Protein AF-A0A7W0J1F6-F1 (afdb_monomer_lite)

Sequence (221 aa):
MRRCRKPPEKRLSGSAAAPICLYSLRREDKMTYKFFTGFCAAIFAASAPFCFLQAFEEPSGTILDIGGKVTILREDKWDDAEKFAPVYEKSFVKTDDAAFAEIMFDDETAVRFEENTEAEILSTGGALEVSLKSGRVTSSVVPSEEAVFFVSSPLAIIGVRGTEFTVTHNGKETAAAVYKGKVEVENRGKSPKRIKVASGNQSFVYEAFSRRSLWAWGRNM

Foldseek 3Di:
DDDDDDDDDDDDDDDDDDDDDDDDDDDDDDDDDPDDDDDDPDPDPPCPPCPVPPPPFDFFWFWADKDDWKWKQDPNDIDTDDHRDTHGAFIKIAAAPQIKIWIQGPQRKIKIFGHGWIWTWHDDPQETEIETAFAKMWIAGQADPRYWYWYHYPFKIKTDGGFTWMWGDHPFKIKIAGQAAKIWIWTPDPDIDIDIAHHPDMDMGGDDPPPPPPPDPDDDD

Secondary structure (DSSP, 8-state):
--------------------------------------S--SS-S-----------PPP-EEEEEEES-EEEEETTEEEE--TT-EE-TT-EEEE-TT-EEEEEETTS-EEEE-TT-EEEEEEETTEEEEEEEEEEEEEEPPP-SS-EEEEE-SSEEEEESS-EEEEEE-SSEEEEEEEESEEEEEE-SSS--EEEEETT-EEEEE---------------

Radius of gyration: 32.86 Å; chains: 1; bounding box: 117×52×90 Å

Structure (mmCIF, N/CA/C/O backbone):
data_AF-A0A7W0J1F6-F1
#
_entry.id   AF-A0A7W0J1F6-F1
#
loop_
_atom_site.group_PDB
_atom_site.id
_atom_site.type_symbol
_atom_site.label_atom_id
_atom_site.label_alt_id
_atom_site.label_comp_id
_atom_site.label_asym_id
_atom_site.label_entity_id
_atom_site.label_seq_id
_atom_site.pdbx_PDB_ins_code
_atom_site.Cartn_x
_atom_site.Cartn_y
_atom_site.Cartn_z
_atom_site.occupancy
_atom_site.B_iso_or_equiv
_atom_site.auth_seq_id
_atom_site.auth_comp_id
_atom_site.auth_asym_id
_atom_site.auth_atom_id
_atom_site.pdbx_PDB_model_num
ATOM 1 N N . MET A 1 1 ? 24.242 10.285 49.700 1.00 47.53 1 MET A N 1
ATOM 2 C CA . MET A 1 1 ? 25.251 11.370 49.757 1.00 47.53 1 MET A CA 1
ATOM 3 C C . MET A 1 1 ? 26.646 10.768 49.692 1.00 47.53 1 MET A C 1
ATOM 5 O O . MET A 1 1 ? 26.979 10.021 50.598 1.00 47.53 1 MET A O 1
ATOM 9 N N . ARG A 1 2 ? 27.450 11.105 48.676 1.00 38.12 2 ARG A N 1
ATOM 10 C CA . ARG A 1 2 ? 28.898 11.388 48.781 1.00 38.12 2 ARG A CA 1
ATOM 11 C C . ARG A 1 2 ? 29.379 11.920 47.425 1.00 38.12 2 ARG A C 1
ATOM 13 O O . ARG A 1 2 ? 29.217 11.275 46.400 1.00 38.12 2 ARG A O 1
ATOM 20 N N . ARG A 1 3 ? 29.859 13.165 47.455 1.00 43.38 3 ARG A N 1
ATOM 21 C CA . ARG A 1 3 ? 30.434 13.921 46.336 1.00 43.38 3 ARG A CA 1
ATOM 22 C C . ARG A 1 3 ? 31.862 13.429 46.102 1.00 43.38 3 ARG A C 1
ATOM 24 O O . ARG A 1 3 ? 32.604 13.341 47.076 1.00 43.38 3 ARG A O 1
ATOM 31 N N . CYS A 1 4 ? 32.277 13.268 44.850 1.00 43.88 4 CYS A N 1
ATOM 32 C CA . CYS A 1 4 ? 33.695 13.309 44.490 1.00 43.88 4 CYS A CA 1
ATOM 33 C C . CYS A 1 4 ? 33.978 14.613 43.737 1.00 43.88 4 CYS A C 1
ATOM 35 O O . CYS A 1 4 ? 33.317 14.945 42.755 1.00 43.88 4 CYS A O 1
ATOM 37 N N . ARG A 1 5 ? 34.912 15.395 44.287 1.00 41.34 5 ARG A N 1
ATOM 38 C CA . ARG A 1 5 ? 35.407 16.669 43.757 1.00 41.34 5 ARG A CA 1
ATOM 39 C C . ARG A 1 5 ? 36.500 16.401 42.700 1.00 41.34 5 ARG A C 1
ATOM 41 O O . ARG A 1 5 ? 37.302 15.495 42.888 1.00 41.34 5 ARG A O 1
ATOM 48 N N . LYS A 1 6 ? 36.542 17.234 41.646 1.00 46.69 6 LYS A N 1
ATOM 49 C CA . LYS A 1 6 ? 37.736 17.581 40.818 1.00 46.69 6 LYS A CA 1
ATOM 50 C C . LYS A 1 6 ? 38.832 18.230 41.718 1.00 46.69 6 LYS A C 1
ATOM 52 O O . LYS A 1 6 ? 38.455 18.521 42.859 1.00 46.69 6 LYS A O 1
ATOM 57 N N . PRO A 1 7 ? 40.074 18.620 41.302 1.00 53.06 7 PRO A N 1
ATOM 58 C CA . PRO A 1 7 ? 40.597 18.993 39.959 1.00 53.06 7 PRO A CA 1
ATOM 59 C C . PRO A 1 7 ? 42.131 18.674 39.793 1.00 53.06 7 PRO A C 1
ATOM 61 O O . PRO A 1 7 ? 42.559 17.685 40.373 1.00 53.06 7 PRO A O 1
ATOM 64 N N . PRO A 1 8 ? 42.999 19.528 39.191 1.00 60.31 8 PRO A N 1
ATOM 65 C CA . PRO A 1 8 ? 43.246 19.833 37.764 1.00 60.31 8 PRO A CA 1
ATOM 66 C C . PRO A 1 8 ? 44.726 19.607 37.344 1.00 60.31 8 PRO A C 1
ATOM 68 O O . PRO A 1 8 ? 45.590 19.500 38.203 1.00 60.31 8 PRO A O 1
ATOM 71 N N . GLU A 1 9 ? 45.069 19.747 36.056 1.00 37.91 9 GLU A N 1
ATOM 72 C CA . GLU A 1 9 ? 46.412 20.246 35.706 1.00 37.91 9 GLU A CA 1
ATOM 73 C C . GLU A 1 9 ? 46.419 21.084 34.416 1.00 37.91 9 GLU A C 1
ATOM 75 O O . GLU A 1 9 ? 45.738 20.783 33.437 1.00 37.91 9 GLU A O 1
ATOM 80 N N . LYS A 1 10 ? 47.124 22.217 34.492 1.00 40.03 10 LYS A N 1
ATOM 81 C CA . LYS A 1 10 ? 47.340 23.243 33.458 1.00 40.03 10 LYS A CA 1
ATOM 82 C C . LYS A 1 10 ? 48.745 23.062 32.854 1.00 40.03 10 LYS A C 1
ATOM 84 O O . LYS A 1 10 ? 49.550 22.354 33.441 1.00 40.03 10 LYS A O 1
ATOM 89 N N . ARG A 1 11 ? 49.048 23.935 31.870 1.00 35.91 11 ARG A N 1
ATOM 90 C CA . ARG A 1 11 ? 50.371 24.496 31.478 1.00 35.91 11 ARG A CA 1
ATOM 91 C C . ARG A 1 11 ? 51.149 23.686 30.429 1.00 35.91 11 ARG A C 1
ATOM 93 O O . ARG A 1 11 ? 51.139 22.475 30.492 1.00 35.91 11 ARG A O 1
ATOM 100 N N . LEU A 1 12 ? 51.846 24.255 29.437 1.00 44.34 12 LEU A N 1
ATOM 101 C CA . LEU A 1 12 ? 52.326 25.609 29.059 1.00 44.34 12 LEU A CA 1
ATOM 102 C C . LEU A 1 12 ? 52.562 25.566 27.526 1.00 44.34 12 LEU A C 1
ATOM 104 O O . LEU A 1 12 ? 52.953 24.527 27.016 1.00 44.34 12 LEU A O 1
ATOM 108 N N . SER A 1 13 ? 52.130 26.542 26.724 1.00 35.97 13 SER A N 1
ATOM 109 C CA . SER A 1 13 ? 52.802 27.802 26.336 1.00 35.97 13 SER A CA 1
ATOM 110 C C . SER A 1 13 ? 54.092 27.693 25.506 1.00 35.97 13 SER A C 1
ATOM 112 O O . SER A 1 13 ? 55.070 27.106 25.960 1.00 35.97 13 SER A O 1
ATOM 114 N N . GLY A 1 14 ? 54.122 28.470 24.417 1.00 34.47 14 GLY A N 1
ATOM 115 C CA . GLY A 1 14 ? 55.316 28.954 23.712 1.00 34.47 14 GLY A CA 1
ATOM 116 C C . GLY A 1 14 ? 55.417 28.414 22.282 1.00 34.47 14 GLY A C 1
ATOM 117 O O . GLY A 1 14 ? 55.027 27.285 22.036 1.00 34.47 14 GLY A O 1
ATOM 118 N N . SER A 1 15 ? 55.938 29.117 21.282 1.00 33.50 15 SER A N 1
ATOM 119 C CA . SER A 1 15 ? 56.452 30.484 21.118 1.00 33.50 15 SER A CA 1
ATOM 120 C C . SER A 1 15 ? 56.961 30.575 19.662 1.00 33.50 15 SER A C 1
ATOM 122 O O . SER A 1 15 ? 57.327 29.543 19.110 1.00 33.50 15 SER A O 1
ATOM 124 N N . ALA A 1 16 ? 57.084 31.795 19.121 1.00 36.09 16 ALA A N 1
ATOM 125 C CA . ALA A 1 16 ? 57.898 32.195 17.953 1.00 36.09 16 ALA A CA 1
ATOM 126 C C . ALA A 1 16 ? 57.417 31.728 16.550 1.00 36.09 16 ALA A C 1
ATOM 128 O O . ALA A 1 16 ? 57.206 30.550 16.312 1.00 36.09 16 ALA A O 1
ATOM 129 N N . ALA A 1 17 ? 57.065 32.597 15.592 1.00 34.47 17 ALA A N 1
ATOM 130 C CA . ALA A 1 17 ? 57.772 33.707 14.920 1.00 34.47 17 ALA A CA 1
ATOM 131 C C . ALA A 1 17 ? 58.400 33.295 13.564 1.00 34.47 17 ALA A C 1
ATOM 133 O O . ALA A 1 17 ? 59.507 32.783 13.539 1.00 34.47 17 ALA A O 1
ATOM 134 N N . ALA A 1 18 ? 57.685 33.637 12.477 1.00 33.84 18 ALA A N 1
ATOM 135 C CA . ALA A 1 18 ? 58.154 34.305 11.241 1.00 33.84 18 ALA A CA 1
ATOM 136 C C . ALA A 1 18 ? 59.306 33.659 10.392 1.00 33.84 18 ALA A C 1
ATOM 138 O O . ALA A 1 18 ? 59.749 32.561 10.690 1.00 33.84 18 ALA A O 1
ATOM 139 N N . PRO A 1 19 ? 59.790 34.295 9.298 1.00 56.50 19 PRO A N 1
ATOM 140 C CA . PRO A 1 19 ? 59.207 34.310 7.943 1.00 56.50 19 PRO A CA 1
ATOM 141 C C . PRO A 1 19 ? 60.229 33.892 6.836 1.00 56.50 19 PRO A C 1
ATOM 143 O O . PRO A 1 19 ? 61.326 33.446 7.141 1.00 56.50 19 PRO A O 1
ATOM 146 N N . ILE A 1 20 ? 59.896 34.159 5.558 1.00 38.06 20 ILE A N 1
ATOM 147 C CA . ILE A 1 20 ? 60.800 34.313 4.382 1.00 38.06 20 ILE A CA 1
ATOM 148 C C . ILE A 1 20 ? 61.107 33.042 3.568 1.00 38.06 20 ILE A C 1
ATOM 150 O O . ILE A 1 20 ? 61.865 32.182 3.993 1.00 38.06 20 ILE A O 1
ATOM 154 N N . CYS A 1 21 ? 60.659 33.020 2.305 1.00 34.97 21 CYS A N 1
ATOM 155 C CA . CYS A 1 21 ? 61.582 32.943 1.162 1.00 34.97 21 CYS A CA 1
ATOM 156 C C . CYS A 1 21 ? 60.852 33.189 -0.163 1.00 34.97 21 CYS A C 1
ATOM 158 O O . CYS A 1 21 ? 60.234 32.297 -0.738 1.00 34.97 21 CYS A O 1
ATOM 160 N N . LEU A 1 22 ? 60.980 34.422 -0.664 1.00 38.94 22 LEU A N 1
ATOM 161 C CA . LEU A 1 22 ? 61.062 34.657 -2.101 1.00 38.94 22 LEU A CA 1
ATOM 162 C C . LEU A 1 22 ? 62.274 33.878 -2.628 1.00 38.94 22 LEU A C 1
ATOM 164 O O . LEU A 1 22 ? 63.379 34.090 -2.133 1.00 38.94 22 LEU A O 1
ATOM 168 N N . TYR A 1 23 ? 62.091 33.074 -3.672 1.00 44.31 23 TYR A N 1
ATOM 169 C CA . TYR A 1 23 ? 63.191 32.744 -4.570 1.00 44.31 23 TYR A CA 1
ATOM 170 C C . TYR A 1 23 ? 62.772 32.949 -6.019 1.00 44.31 23 TYR A C 1
ATOM 172 O O . TYR A 1 23 ? 61.840 32.343 -6.541 1.00 44.31 23 TYR A O 1
ATOM 180 N N . SER A 1 24 ? 63.484 33.884 -6.625 1.00 41.75 24 SER A N 1
ATOM 181 C CA . SER A 1 24 ? 63.495 34.260 -8.020 1.00 41.75 24 SER A CA 1
ATOM 182 C C . SER A 1 24 ? 64.410 33.325 -8.812 1.00 41.75 24 SER A C 1
ATOM 184 O O . SER A 1 24 ? 65.572 33.153 -8.459 1.00 41.75 24 SER A O 1
ATOM 186 N N . LEU A 1 25 ? 63.925 32.796 -9.937 1.00 48.94 25 LEU A N 1
ATOM 187 C CA . LEU A 1 25 ? 64.731 32.272 -11.050 1.00 48.94 25 LEU A CA 1
ATOM 188 C C . LEU A 1 25 ? 63.959 32.616 -12.341 1.00 48.94 25 LEU A C 1
ATOM 190 O O . LEU A 1 25 ? 62.840 32.158 -12.528 1.00 48.94 25 LEU A O 1
ATOM 194 N N . ARG A 1 26 ? 64.333 33.679 -13.069 1.00 42.25 26 ARG A N 1
ATOM 195 C CA . ARG A 1 26 ? 65.372 33.745 -14.125 1.00 42.25 26 ARG A CA 1
ATOM 196 C C . ARG A 1 26 ? 64.970 32.886 -15.347 1.00 42.25 26 ARG A C 1
ATOM 198 O O . ARG A 1 26 ? 65.030 31.673 -15.259 1.00 42.25 26 ARG A O 1
ATOM 205 N N . ARG A 1 27 ? 64.319 33.491 -16.358 1.00 43.69 27 ARG A N 1
ATOM 206 C CA . ARG A 1 27 ? 64.867 34.073 -17.623 1.00 43.69 27 ARG A CA 1
ATOM 207 C C . ARG A 1 27 ? 65.162 32.972 -18.659 1.00 43.69 27 ARG A C 1
ATOM 209 O O . ARG A 1 27 ? 65.942 32.086 -18.357 1.00 43.69 27 ARG A O 1
ATOM 216 N N . GLU A 1 28 ? 64.423 32.921 -19.768 1.00 53.12 28 GLU A N 1
ATOM 217 C CA . GLU A 1 28 ? 64.816 33.176 -21.186 1.00 53.12 28 GLU A CA 1
ATOM 218 C C . GLU A 1 28 ? 63.939 32.165 -21.992 1.00 53.12 28 GLU A C 1
ATOM 220 O O . GLU A 1 28 ? 63.635 31.104 -21.464 1.00 53.12 28 GLU A O 1
ATOM 225 N N . ASP A 1 29 ? 63.361 32.368 -23.176 1.00 53.12 29 ASP A N 1
ATOM 226 C CA . ASP A 1 29 ? 63.665 33.265 -24.274 1.00 53.12 29 ASP A CA 1
ATOM 227 C C . ASP A 1 29 ? 62.461 33.477 -25.207 1.00 53.12 29 ASP A C 1
ATOM 229 O O . ASP A 1 29 ? 61.497 32.714 -25.264 1.00 53.12 29 ASP A O 1
ATOM 233 N N . LYS A 1 30 ? 62.575 34.556 -25.974 1.00 48.62 30 LYS A N 1
ATOM 234 C CA . LYS A 1 30 ? 61.708 34.959 -27.077 1.00 48.62 30 LYS A CA 1
ATOM 235 C C . LYS A 1 30 ? 61.755 33.919 -28.200 1.00 48.62 30 LYS A C 1
ATOM 237 O O . LYS A 1 30 ? 62.835 33.653 -28.706 1.00 48.62 30 LYS A O 1
ATOM 242 N N . MET A 1 31 ? 60.605 33.485 -28.713 1.00 42.31 31 MET A N 1
ATOM 243 C CA . MET A 1 31 ? 60.494 33.089 -30.121 1.00 42.31 31 MET A CA 1
ATOM 244 C C . MET A 1 31 ? 59.144 33.524 -30.686 1.00 42.31 31 MET A C 1
ATOM 246 O O . MET A 1 31 ? 58.067 33.074 -30.313 1.00 42.31 31 MET A O 1
ATOM 250 N N . THR A 1 32 ? 59.270 34.488 -31.579 1.00 51.12 32 THR A N 1
ATOM 251 C CA . THR A 1 32 ? 58.292 35.060 -32.489 1.00 51.12 32 THR A CA 1
ATOM 252 C C . THR A 1 32 ? 57.536 34.016 -33.305 1.00 51.12 32 THR A C 1
ATOM 254 O O . THR A 1 32 ? 58.168 33.209 -33.979 1.00 51.12 32 THR A O 1
ATOM 257 N N . TYR A 1 33 ? 56.213 34.161 -33.405 1.00 53.12 33 TYR A N 1
ATOM 258 C CA . TYR A 1 33 ? 55.512 33.865 -34.657 1.00 53.12 33 TYR A CA 1
ATOM 259 C C . TYR A 1 33 ? 54.302 34.793 -34.832 1.00 53.12 33 TYR A C 1
ATOM 261 O O . TYR A 1 33 ? 53.178 34.514 -34.426 1.00 53.12 33 TYR A O 1
ATOM 269 N N . LYS A 1 34 ? 54.567 35.964 -35.421 1.00 45.31 34 LYS A N 1
ATOM 270 C CA . LYS A 1 34 ? 53.551 36.781 -36.087 1.00 45.31 34 LYS A CA 1
ATOM 271 C C . LYS A 1 34 ? 53.302 36.137 -37.445 1.00 45.31 34 LYS A C 1
ATOM 273 O O . LYS A 1 34 ? 54.150 36.320 -38.298 1.00 45.31 34 LYS A O 1
ATOM 278 N N . PHE A 1 35 ? 52.202 35.417 -37.642 1.00 43.88 35 PHE A N 1
ATOM 279 C CA . PHE A 1 35 ? 51.621 35.151 -38.968 1.00 43.88 35 PHE A CA 1
ATOM 280 C C . PHE A 1 35 ? 50.306 34.384 -38.788 1.00 43.88 35 PHE A C 1
ATOM 282 O O . PHE A 1 35 ? 50.315 33.164 -38.803 1.00 43.88 35 PHE A O 1
ATOM 289 N N . PHE A 1 36 ? 49.207 35.101 -38.532 1.00 39.69 36 PHE A N 1
ATOM 290 C CA . PHE A 1 36 ? 47.886 34.906 -39.163 1.00 39.69 36 PHE A CA 1
ATOM 291 C C . PHE A 1 36 ? 46.848 35.801 -38.469 1.00 39.69 36 PHE A C 1
ATOM 293 O O . PHE A 1 36 ? 45.994 35.377 -37.698 1.00 39.69 36 PHE A O 1
ATOM 300 N N . THR A 1 37 ? 46.945 37.102 -38.723 1.00 48.94 37 THR A N 1
ATOM 301 C CA . THR A 1 37 ? 45.792 37.991 -38.597 1.00 48.94 37 THR A CA 1
ATOM 302 C C . THR A 1 37 ? 44.909 37.782 -39.819 1.00 48.94 37 THR A C 1
ATOM 304 O O . THR A 1 37 ? 45.345 38.083 -40.928 1.00 48.94 37 THR A O 1
ATOM 307 N N . GLY A 1 38 ? 43.676 37.320 -39.606 1.00 51.84 38 GLY A N 1
ATOM 308 C CA . GLY A 1 38 ? 42.593 37.513 -40.569 1.00 51.84 38 GLY A CA 1
ATOM 309 C C . GLY A 1 38 ? 41.943 36.246 -41.110 1.00 51.84 38 GLY A C 1
A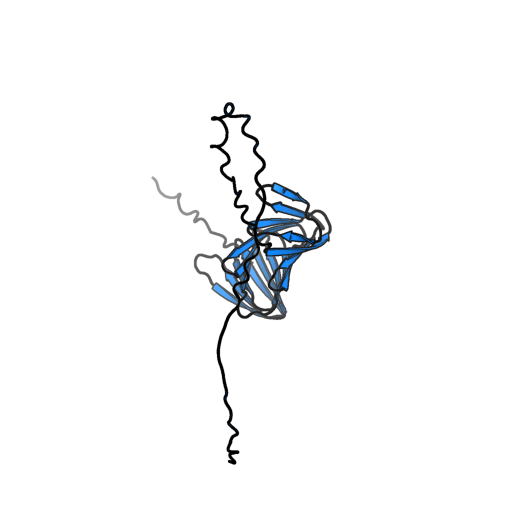TOM 310 O O . GLY A 1 38 ? 42.078 35.965 -42.290 1.00 51.84 38 GLY A O 1
ATOM 311 N N . PHE A 1 39 ? 41.172 35.542 -40.280 1.00 43.00 39 PHE A N 1
ATOM 312 C CA . PHE A 1 39 ? 39.834 35.060 -40.646 1.00 43.00 39 PHE A CA 1
ATOM 313 C C . PHE A 1 39 ? 39.119 34.550 -39.384 1.00 43.00 39 PHE A C 1
ATOM 315 O O . PHE A 1 39 ? 39.774 34.119 -38.442 1.00 43.00 39 PHE A O 1
ATOM 322 N N . CYS A 1 40 ? 37.788 34.608 -39.378 1.00 41.19 40 CYS A N 1
ATOM 323 C CA . CYS A 1 40 ? 36.884 34.162 -38.305 1.00 41.19 40 CYS A CA 1
ATOM 324 C C . CYS A 1 40 ? 36.703 35.110 -37.104 1.00 41.19 40 CYS A C 1
ATOM 326 O O . CYS A 1 40 ? 36.614 34.691 -35.955 1.00 41.19 40 CYS A O 1
ATOM 328 N N . ALA A 1 41 ? 36.499 36.398 -37.386 1.00 47.53 41 ALA A N 1
ATOM 329 C CA . ALA A 1 41 ? 35.628 37.242 -36.565 1.00 47.53 41 ALA A CA 1
ATOM 330 C C . ALA A 1 41 ? 34.150 36.968 -36.925 1.00 47.53 41 ALA A C 1
ATOM 332 O O . ALA A 1 41 ? 33.486 37.808 -37.517 1.00 47.53 41 ALA A O 1
ATOM 333 N N . ALA A 1 42 ? 33.672 35.752 -36.663 1.00 52.03 42 ALA A N 1
ATOM 334 C CA . ALA A 1 42 ? 32.264 35.343 -36.662 1.00 52.03 42 ALA A CA 1
ATOM 335 C C . ALA A 1 42 ? 32.229 33.873 -36.223 1.00 52.03 42 ALA A C 1
ATOM 337 O O . ALA A 1 42 ? 33.048 33.093 -36.693 1.00 52.03 42 ALA A O 1
ATOM 338 N N . ILE A 1 43 ? 31.264 33.486 -35.387 1.00 53.00 43 ILE A N 1
ATOM 339 C CA . ILE A 1 43 ? 31.109 32.146 -34.779 1.00 53.00 43 ILE A CA 1
ATOM 340 C C . ILE A 1 43 ? 31.965 31.927 -33.517 1.00 53.00 43 ILE A C 1
ATOM 342 O O . ILE A 1 43 ? 32.780 31.021 -33.454 1.00 53.00 43 ILE A O 1
ATOM 346 N N . PHE A 1 44 ? 31.754 32.724 -32.467 1.00 41.31 44 PHE A N 1
ATOM 347 C CA . PHE A 1 44 ? 31.966 32.253 -31.083 1.00 41.31 44 PHE A CA 1
ATOM 348 C C . PHE A 1 44 ? 31.111 33.071 -30.097 1.00 41.31 44 PHE A C 1
ATOM 350 O O . PHE A 1 44 ? 31.577 33.557 -29.076 1.00 41.31 44 PHE A O 1
ATOM 357 N N . ALA A 1 45 ? 29.838 33.285 -30.448 1.00 49.41 45 ALA A N 1
ATOM 358 C CA . ALA A 1 45 ? 28.869 34.013 -29.619 1.00 49.41 45 ALA A CA 1
ATOM 359 C C . ALA A 1 45 ? 27.563 33.224 -29.399 1.00 49.41 45 ALA A C 1
ATOM 361 O O . ALA A 1 45 ? 26.522 33.811 -29.126 1.00 49.41 45 ALA A O 1
ATOM 362 N N . ALA A 1 46 ? 27.598 31.895 -29.540 1.00 52.25 46 ALA A N 1
ATOM 363 C CA . ALA A 1 46 ? 26.424 31.044 -29.342 1.00 52.25 46 ALA A CA 1
ATOM 364 C C . ALA A 1 46 ? 26.805 29.638 -28.851 1.00 52.25 46 ALA A C 1
ATOM 366 O O . ALA A 1 46 ? 26.362 28.635 -29.394 1.00 52.25 4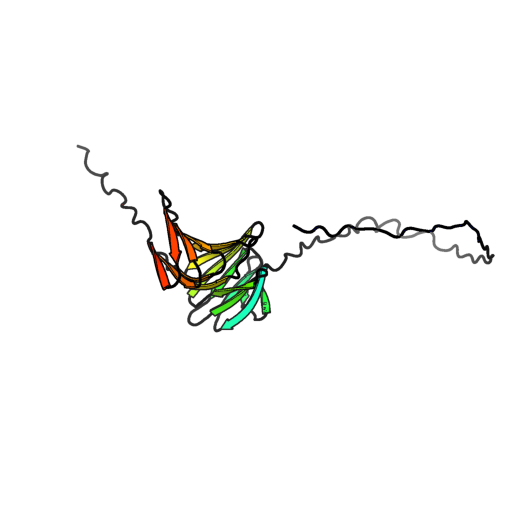6 ALA A O 1
ATOM 367 N N . SER A 1 47 ? 27.639 29.546 -27.820 1.00 55.75 47 SER A N 1
ATOM 368 C CA . SER A 1 47 ? 27.670 28.355 -26.969 1.00 55.75 47 SER A CA 1
ATOM 369 C C . SER A 1 47 ? 27.168 28.776 -25.597 1.00 55.75 47 SER A C 1
ATOM 371 O O . SER A 1 47 ? 27.941 28.920 -24.651 1.00 55.75 47 SER A O 1
ATOM 373 N N . ALA A 1 48 ? 25.864 29.049 -25.501 1.00 59.56 48 ALA A N 1
ATOM 374 C CA . ALA A 1 48 ? 25.216 28.925 -24.208 1.00 59.56 48 ALA A CA 1
ATOM 375 C C . ALA A 1 48 ? 25.534 27.498 -23.739 1.00 59.56 48 ALA A C 1
ATOM 377 O O . ALA A 1 48 ? 25.224 26.560 -24.483 1.00 59.56 48 ALA A O 1
ATOM 378 N N . PRO A 1 49 ? 26.196 27.294 -22.588 1.00 53.97 49 PRO A N 1
ATOM 379 C CA . PRO A 1 49 ? 26.157 25.989 -21.977 1.00 53.97 49 PRO A CA 1
ATOM 380 C C . PRO A 1 49 ? 24.676 25.781 -21.687 1.00 53.97 49 PRO A C 1
ATOM 382 O O . PRO A 1 49 ? 24.127 26.361 -20.752 1.00 53.97 49 PRO A O 1
ATOM 385 N N . PHE A 1 50 ? 24.006 25.009 -22.543 1.00 50.91 50 PHE A N 1
ATOM 386 C CA . PHE A 1 50 ? 22.775 24.326 -22.196 1.00 50.91 50 PHE A CA 1
ATOM 387 C C . PHE A 1 50 ? 23.207 23.330 -21.119 1.00 50.91 50 PHE A C 1
ATOM 389 O O . PHE A 1 50 ? 23.409 22.145 -21.358 1.00 50.91 50 PHE A O 1
ATOM 396 N N . CYS A 1 51 ? 23.487 23.866 -19.932 1.00 49.12 51 CYS A N 1
ATOM 397 C CA . CYS A 1 51 ? 23.514 23.126 -18.702 1.00 49.12 51 CYS A CA 1
ATOM 398 C C . CYS A 1 51 ? 22.057 22.708 -18.560 1.00 49.12 51 CYS A C 1
ATOM 400 O O . CYS A 1 51 ? 21.233 23.450 -18.025 1.00 49.12 51 CYS A O 1
ATOM 402 N N . PHE A 1 52 ? 21.711 21.598 -19.215 1.00 55.44 52 PHE A N 1
ATOM 403 C CA . PHE A 1 52 ? 20.522 20.845 -18.896 1.00 55.44 52 PHE A CA 1
ATOM 404 C C . PHE A 1 52 ? 20.668 20.572 -17.409 1.00 55.44 52 PHE A C 1
ATOM 406 O O . PHE A 1 52 ? 21.470 19.744 -16.983 1.00 55.44 52 PHE A O 1
ATOM 413 N N . LEU A 1 53 ? 19.965 21.374 -16.621 1.00 57.78 53 LEU A N 1
ATOM 414 C CA . LEU A 1 53 ? 19.759 21.132 -15.216 1.00 57.78 53 LEU A CA 1
ATOM 415 C C . LEU A 1 53 ? 18.846 19.905 -15.171 1.00 57.78 53 LEU A C 1
ATOM 417 O O . LEU A 1 53 ? 17.632 20.034 -15.054 1.00 57.78 53 LEU A O 1
ATOM 421 N N . GLN A 1 54 ? 19.411 18.717 -15.403 1.00 57.25 54 GLN A N 1
ATOM 422 C CA . GLN A 1 54 ? 18.710 17.479 -15.113 1.00 57.25 54 GLN A CA 1
ATOM 423 C C . GLN A 1 54 ? 18.564 17.460 -13.600 1.00 57.25 54 GLN A C 1
ATOM 425 O O . GLN A 1 54 ? 19.536 17.259 -12.872 1.00 57.25 54 GLN A O 1
ATOM 430 N N . ALA A 1 55 ? 17.354 17.768 -13.136 1.00 61.59 55 ALA A N 1
ATOM 431 C CA . ALA A 1 55 ? 16.951 17.429 -11.791 1.00 61.59 55 ALA A CA 1
ATOM 432 C C . ALA A 1 55 ? 17.118 15.913 -11.683 1.00 61.59 55 ALA A C 1
ATOM 434 O O . ALA A 1 55 ? 16.443 15.159 -12.381 1.00 61.59 55 ALA A O 1
ATOM 435 N N . PHE A 1 56 ? 18.106 15.483 -10.907 1.00 64.69 56 PHE A N 1
ATOM 436 C CA . PHE A 1 56 ? 18.254 14.081 -10.574 1.00 64.69 56 PHE A CA 1
ATOM 437 C C . PHE A 1 56 ? 17.157 13.799 -9.554 1.00 64.69 56 PHE A C 1
ATOM 439 O O . PHE A 1 56 ? 17.251 14.250 -8.415 1.00 64.69 56 PHE A O 1
ATOM 446 N N . GLU A 1 57 ? 16.061 13.190 -10.001 1.00 77.25 57 GLU A N 1
ATOM 447 C CA . GLU A 1 57 ? 15.002 12.776 -9.089 1.00 77.25 57 GLU A CA 1
ATOM 448 C C . GLU A 1 57 ? 15.573 11.681 -8.186 1.00 77.25 57 GLU A C 1
ATOM 450 O O . GLU A 1 57 ? 16.118 10.684 -8.670 1.00 77.25 57 GLU A O 1
ATOM 455 N N . GLU A 1 58 ? 15.542 11.907 -6.873 1.00 85.31 58 GLU A N 1
ATOM 456 C CA . GLU A 1 58 ? 16.032 10.917 -5.921 1.00 85.31 58 GLU A CA 1
ATOM 457 C C . GLU A 1 58 ? 15.067 9.719 -5.928 1.00 85.31 58 GLU A C 1
ATOM 459 O O . GLU A 1 58 ? 13.848 9.908 -5.850 1.00 85.31 58 GLU A O 1
ATOM 464 N N . PRO A 1 59 ? 15.576 8.484 -6.078 1.00 90.50 59 PRO A N 1
ATOM 465 C CA . PRO A 1 59 ? 14.724 7.306 -6.021 1.00 90.50 59 PRO A CA 1
ATOM 466 C C . PRO A 1 59 ? 14.079 7.238 -4.636 1.00 90.50 59 PRO A C 1
ATOM 468 O O . PRO A 1 59 ? 14.755 7.430 -3.639 1.00 90.50 59 PRO A O 1
ATOM 471 N N . SER A 1 60 ? 12.780 6.961 -4.577 1.00 91.38 60 SER A N 1
ATOM 472 C CA . SER A 1 60 ? 12.055 6.775 -3.314 1.00 91.38 60 SER A CA 1
ATOM 473 C C . SER A 1 60 ? 12.169 5.344 -2.776 1.00 91.38 60 SER A C 1
ATOM 475 O O . SER A 1 60 ? 11.861 5.086 -1.614 1.00 91.38 60 SER A O 1
ATOM 477 N N . GLY A 1 61 ? 12.547 4.389 -3.629 1.00 94.25 61 GLY A N 1
ATOM 478 C CA . GLY A 1 61 ? 12.714 2.993 -3.245 1.00 94.25 61 GLY A CA 1
ATOM 479 C C . GLY A 1 61 ? 13.279 2.122 -4.362 1.00 94.25 61 GLY A C 1
ATOM 480 O O . GLY A 1 61 ? 13.546 2.580 -5.475 1.00 94.25 61 GLY A O 1
ATOM 481 N N . THR A 1 62 ? 13.455 0.839 -4.060 1.00 96.88 62 THR A N 1
ATOM 482 C CA . THR A 1 62 ? 14.022 -0.173 -4.959 1.00 96.88 62 THR A CA 1
ATOM 483 C C . THR A 1 62 ? 13.142 -1.418 -4.989 1.00 96.88 62 THR A C 1
ATOM 485 O O . THR A 1 62 ? 12.688 -1.899 -3.949 1.00 96.88 62 THR A O 1
ATOM 488 N N . ILE A 1 63 ? 12.922 -1.979 -6.1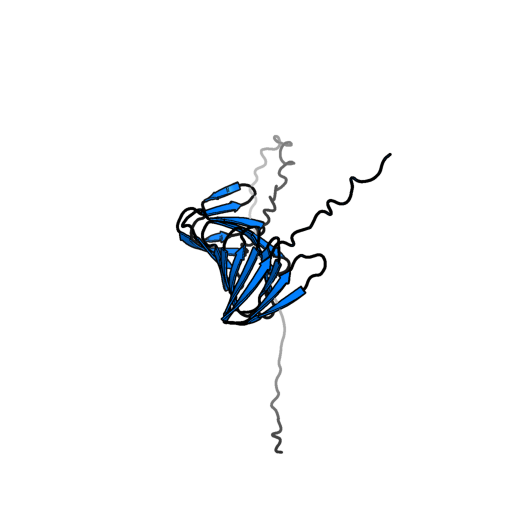78 1.00 97.50 63 ILE A N 1
ATOM 489 C CA . ILE A 1 63 ? 12.170 -3.230 -6.334 1.00 97.50 63 ILE A CA 1
ATOM 490 C C . ILE A 1 63 ? 13.058 -4.408 -5.922 1.00 97.50 63 ILE A C 1
ATOM 492 O O . ILE A 1 63 ? 14.105 -4.635 -6.521 1.00 97.50 63 ILE A O 1
ATOM 496 N N . LEU A 1 64 ? 12.652 -5.177 -4.919 1.00 97.75 64 LEU A N 1
ATOM 497 C CA . LEU A 1 64 ? 13.405 -6.326 -4.415 1.00 97.75 64 LEU A CA 1
ATOM 498 C C . LEU A 1 64 ? 13.066 -7.616 -5.156 1.00 97.75 64 LEU A C 1
ATOM 500 O O . LEU A 1 64 ? 13.958 -8.356 -5.573 1.00 97.75 64 LEU A O 1
ATOM 504 N N . ASP A 1 65 ? 11.774 -7.886 -5.321 1.00 97.81 65 ASP A N 1
ATOM 505 C CA . ASP A 1 65 ? 11.289 -9.117 -5.931 1.00 97.81 65 ASP A CA 1
ATOM 506 C C . ASP A 1 65 ? 10.066 -8.859 -6.810 1.00 97.81 65 ASP A C 1
ATOM 508 O O . ASP A 1 65 ? 9.306 -7.913 -6.601 1.00 97.81 65 ASP A O 1
ATOM 512 N N . ILE A 1 66 ? 9.907 -9.700 -7.827 1.00 97.94 66 ILE A N 1
ATOM 513 C CA . ILE A 1 66 ? 8.842 -9.617 -8.825 1.00 97.94 66 ILE A CA 1
ATOM 514 C C . ILE A 1 66 ? 8.464 -11.040 -9.220 1.00 97.94 66 ILE A C 1
ATOM 516 O O . ILE A 1 66 ? 9.340 -11.864 -9.510 1.00 97.94 66 ILE A O 1
ATOM 520 N N . GLY A 1 67 ? 7.164 -11.302 -9.290 1.00 97.50 67 GLY A N 1
ATOM 521 C CA . GLY A 1 67 ? 6.590 -12.483 -9.920 1.00 97.50 67 GLY A CA 1
ATOM 522 C C . GLY A 1 67 ? 5.466 -12.089 -10.873 1.00 97.50 67 GLY A C 1
ATOM 523 O O . GLY A 1 67 ? 4.755 -11.121 -10.628 1.00 97.50 67 GLY A O 1
ATOM 524 N N . GLY A 1 68 ? 5.294 -12.840 -11.960 1.00 97.19 68 GLY A N 1
ATOM 525 C CA . GLY A 1 68 ? 4.270 -12.547 -12.968 1.00 97.19 68 GLY A CA 1
ATOM 526 C C . GLY A 1 68 ? 4.536 -11.253 -13.747 1.00 97.19 68 GLY A C 1
ATOM 527 O O . GLY A 1 68 ? 5.681 -10.823 -13.885 1.00 97.19 68 GLY A O 1
ATOM 528 N N . LYS A 1 69 ? 3.472 -10.659 -14.300 1.00 97.56 69 LYS A N 1
ATOM 529 C CA . LYS A 1 69 ? 3.547 -9.428 -15.093 1.00 97.56 69 LYS A CA 1
ATOM 530 C C . LYS A 1 69 ? 3.260 -8.209 -14.221 1.00 97.56 69 LYS A C 1
ATOM 532 O O . LYS A 1 69 ? 2.166 -8.061 -13.676 1.00 97.56 69 LYS A O 1
ATOM 537 N N . VAL A 1 70 ? 4.254 -7.334 -14.121 1.00 98.00 70 VAL A N 1
ATOM 538 C CA . VAL A 1 70 ? 4.194 -6.089 -13.353 1.00 98.00 70 VAL A CA 1
ATOM 539 C C . VAL A 1 70 ? 4.654 -4.952 -14.248 1.00 98.00 70 VAL A C 1
ATOM 541 O O . VAL A 1 70 ? 5.709 -5.040 -14.869 1.00 98.00 70 VAL A O 1
ATOM 544 N N . THR A 1 71 ? 3.872 -3.881 -14.296 1.00 97.69 71 THR A N 1
ATOM 545 C CA . THR A 1 71 ? 4.189 -2.674 -15.065 1.00 97.69 71 THR A CA 1
ATOM 546 C C . THR A 1 71 ? 4.240 -1.466 -14.148 1.00 97.69 71 THR A C 1
ATOM 548 O O . THR A 1 71 ? 3.396 -1.329 -13.258 1.00 97.69 71 THR A O 1
ATOM 551 N N . ILE A 1 72 ? 5.197 -0.576 -14.386 1.00 96.69 72 ILE A N 1
ATOM 552 C CA . ILE A 1 72 ? 5.375 0.663 -13.636 1.00 96.69 72 ILE A CA 1
ATOM 553 C C . ILE A 1 72 ? 5.323 1.845 -14.601 1.00 96.69 72 ILE A C 1
ATOM 555 O O . ILE A 1 72 ? 5.936 1.817 -15.667 1.00 96.69 72 ILE A O 1
ATOM 559 N N . LEU A 1 73 ? 4.574 2.884 -14.234 1.00 94.75 73 LEU A N 1
ATOM 560 C CA . LEU A 1 73 ? 4.563 4.151 -14.956 1.00 94.75 73 LEU A CA 1
ATOM 561 C C . LEU A 1 73 ? 5.737 5.016 -14.487 1.00 94.75 73 LEU A C 1
ATOM 563 O O . LEU A 1 73 ? 5.792 5.369 -13.309 1.00 94.75 73 LEU A O 1
ATOM 567 N N . ARG A 1 74 ? 6.629 5.380 -15.411 1.00 87.75 74 ARG A N 1
ATOM 568 C CA . ARG A 1 74 ? 7.734 6.329 -15.210 1.00 87.75 74 ARG A CA 1
ATOM 569 C C . ARG A 1 74 ? 7.644 7.410 -16.279 1.00 87.75 74 ARG A C 1
ATOM 571 O O . ARG A 1 74 ? 7.512 7.066 -17.448 1.00 87.75 74 ARG A O 1
ATOM 578 N N . GLU A 1 75 ? 7.701 8.685 -15.895 1.00 83.62 75 GLU A N 1
ATOM 579 C CA . GLU A 1 75 ? 7.698 9.812 -16.850 1.00 83.62 75 GLU A CA 1
ATOM 580 C C . GLU A 1 75 ? 6.592 9.688 -17.930 1.00 83.62 75 GLU A C 1
ATOM 582 O O . GLU A 1 75 ? 6.840 9.831 -19.126 1.00 83.62 75 GLU A O 1
ATOM 587 N N . ASP A 1 76 ? 5.368 9.343 -17.508 1.00 85.75 76 ASP A N 1
ATOM 588 C CA . ASP A 1 76 ? 4.189 9.113 -18.367 1.00 85.75 76 ASP A CA 1
ATOM 589 C C . ASP A 1 76 ? 4.261 7.912 -19.334 1.00 85.75 76 ASP A C 1
ATOM 591 O O . ASP A 1 76 ? 3.375 7.725 -20.176 1.00 85.75 76 ASP A O 1
ATOM 595 N N . LYS A 1 77 ? 5.252 7.031 -19.180 1.00 92.19 77 LYS A N 1
ATOM 596 C CA . LYS A 1 77 ? 5.389 5.796 -19.956 1.00 92.19 77 LYS A CA 1
ATOM 597 C C . LYS A 1 77 ? 5.239 4.558 -19.079 1.00 92.19 77 LYS A C 1
ATOM 599 O O . LYS A 1 77 ? 5.868 4.433 -18.034 1.00 92.19 77 LYS A O 1
ATOM 604 N N . TRP A 1 78 ? 4.384 3.632 -19.513 1.00 95.00 78 TRP A N 1
ATOM 605 C CA . TRP A 1 78 ? 4.270 2.313 -18.891 1.00 95.00 78 TRP A CA 1
ATOM 606 C C . TRP A 1 78 ? 5.399 1.427 -19.400 1.00 95.00 78 TRP A C 1
ATOM 608 O O . TRP A 1 78 ? 5.480 1.183 -20.604 1.00 95.00 78 TRP A O 1
ATOM 618 N N . ASP A 1 79 ? 6.222 0.936 -18.483 1.00 95.00 79 ASP A N 1
ATOM 619 C CA . ASP A 1 79 ? 7.293 -0.015 -18.757 1.00 95.00 79 ASP A CA 1
ATOM 620 C C . ASP A 1 79 ? 7.169 -1.237 -17.840 1.00 95.00 79 ASP A C 1
ATOM 622 O O . ASP A 1 79 ? 6.536 -1.183 -16.780 1.00 95.00 79 ASP A O 1
ATOM 626 N N . ASP A 1 80 ? 7.759 -2.355 -18.254 1.00 96.50 80 ASP A N 1
ATOM 627 C CA . ASP A 1 80 ? 7.819 -3.552 -17.420 1.00 96.50 80 ASP A CA 1
ATOM 628 C C . ASP A 1 80 ? 8.729 -3.305 -16.207 1.00 96.50 80 ASP A C 1
ATOM 630 O O . ASP A 1 80 ? 9.762 -2.631 -16.285 1.00 96.50 80 ASP A O 1
ATOM 634 N N . ALA A 1 81 ? 8.324 -3.830 -15.054 1.00 96.06 81 ALA A N 1
ATOM 635 C CA . ALA A 1 81 ? 9.109 -3.729 -13.836 1.00 96.06 81 ALA A CA 1
ATOM 636 C C . ALA A 1 81 ? 10.290 -4.709 -13.871 1.00 96.06 81 ALA A C 1
ATOM 638 O O . ALA A 1 81 ? 10.141 -5.881 -14.216 1.00 96.06 81 ALA A O 1
ATOM 639 N N . GLU A 1 82 ? 11.458 -4.240 -13.435 1.00 96.19 82 GLU A N 1
ATOM 640 C CA . GLU A 1 82 ? 12.681 -5.039 -13.357 1.00 96.19 82 GLU A CA 1
ATOM 641 C C . GLU A 1 82 ? 13.171 -5.128 -11.911 1.00 96.19 82 GLU A C 1
ATOM 643 O O . GLU A 1 82 ? 13.073 -4.171 -11.139 1.00 96.19 82 GLU A O 1
ATOM 648 N N . LYS A 1 83 ? 13.715 -6.287 -11.527 1.00 96.94 83 LYS A N 1
ATOM 649 C CA . LYS A 1 83 ? 14.301 -6.466 -10.193 1.00 96.94 83 LYS A CA 1
ATOM 650 C C . LYS A 1 83 ? 15.477 -5.511 -10.001 1.00 96.94 83 LYS A C 1
ATOM 652 O O . LYS A 1 83 ? 16.281 -5.324 -10.909 1.00 96.94 83 LYS A O 1
ATOM 657 N N . PHE A 1 84 ? 15.584 -4.953 -8.801 1.00 96.38 84 PHE A N 1
ATOM 658 C CA . PHE A 1 84 ? 16.568 -3.948 -8.391 1.00 96.38 84 PHE A CA 1
ATOM 659 C C . PHE A 1 84 ? 16.479 -2.612 -9.133 1.00 96.38 84 PHE A C 1
ATOM 661 O O . PHE A 1 84 ? 17.349 -1.760 -8.957 1.00 96.38 84 PHE A O 1
ATOM 668 N N . ALA A 1 85 ? 15.434 -2.396 -9.935 1.00 94.75 85 ALA A N 1
ATOM 669 C CA . ALA A 1 85 ? 15.215 -1.102 -10.553 1.00 94.75 85 ALA A CA 1
ATOM 670 C C . ALA A 1 85 ? 14.743 -0.072 -9.510 1.00 94.75 85 ALA A C 1
ATOM 672 O O . ALA A 1 85 ? 13.990 -0.424 -8.591 1.00 94.75 85 ALA A O 1
ATOM 673 N N . PRO A 1 86 ? 15.144 1.202 -9.662 1.00 94.75 86 PRO A N 1
ATOM 674 C CA . PRO A 1 86 ? 14.656 2.274 -8.814 1.00 94.75 86 PRO A CA 1
ATOM 675 C C . PRO A 1 86 ? 13.180 2.579 -9.095 1.00 94.75 86 PRO A C 1
ATOM 677 O O . PRO A 1 86 ? 12.653 2.361 -10.199 1.00 94.75 86 PRO A O 1
ATOM 680 N N . VAL A 1 87 ? 12.529 3.110 -8.068 1.00 93.94 87 VAL A N 1
ATOM 681 C CA . VAL A 1 87 ? 11.147 3.583 -8.072 1.00 93.94 87 VAL A CA 1
ATOM 682 C C . VAL A 1 87 ? 11.149 5.027 -7.599 1.00 93.94 87 VAL A C 1
ATOM 684 O O . VAL A 1 87 ? 11.810 5.354 -6.616 1.00 93.94 87 VAL A O 1
ATOM 687 N N . TYR A 1 88 ? 10.419 5.882 -8.304 1.00 92.75 88 TYR A N 1
ATOM 688 C CA . TYR A 1 88 ? 10.403 7.325 -8.075 1.00 92.75 88 TYR A CA 1
ATOM 689 C C . TYR A 1 88 ? 9.061 7.777 -7.506 1.00 92.75 88 TYR A C 1
ATOM 691 O O . TYR A 1 88 ? 8.073 7.029 -7.532 1.00 92.75 88 TYR A O 1
ATOM 699 N N . GLU A 1 89 ? 9.011 9.010 -7.015 1.00 91.31 89 GLU A N 1
ATOM 700 C CA . GLU A 1 89 ? 7.759 9.624 -6.592 1.00 91.31 89 GLU A CA 1
ATOM 701 C C . GLU A 1 89 ? 6.766 9.655 -7.769 1.00 91.31 89 GLU A C 1
ATOM 703 O O . GLU A 1 89 ? 7.151 9.719 -8.935 1.00 91.31 89 GLU A O 1
ATOM 708 N N . LYS A 1 90 ? 5.465 9.566 -7.479 1.00 93.00 90 LYS A N 1
ATOM 709 C CA . LYS A 1 90 ? 4.367 9.574 -8.466 1.00 93.00 90 LYS A CA 1
ATOM 710 C C . LYS A 1 90 ? 4.405 8.414 -9.464 1.00 93.00 90 LYS A C 1
ATOM 712 O O . LYS A 1 90 ? 3.654 8.408 -10.440 1.00 93.00 90 LYS A O 1
ATOM 717 N N . SER A 1 91 ? 5.231 7.400 -9.209 1.00 94.19 91 SER A N 1
ATOM 718 C CA . SER A 1 91 ? 5.200 6.162 -9.980 1.00 94.19 91 SER A CA 1
ATOM 719 C C . SER A 1 91 ? 3.890 5.420 -9.715 1.00 94.19 91 SER A C 1
ATOM 721 O O . SER A 1 91 ? 3.473 5.252 -8.565 1.00 94.19 91 SER A O 1
ATOM 723 N N . PHE A 1 92 ? 3.262 4.917 -10.778 1.00 96.81 92 PHE A N 1
ATOM 724 C CA . PHE A 1 92 ? 2.133 3.995 -10.655 1.00 96.81 92 PHE A CA 1
ATOM 725 C C . PHE A 1 92 ? 2.616 2.563 -10.799 1.00 96.81 92 PHE A C 1
ATOM 727 O O . PHE A 1 92 ? 3.313 2.245 -11.755 1.00 96.81 92 PHE A O 1
ATOM 734 N N . VAL A 1 93 ? 2.193 1.690 -9.894 1.00 97.50 93 VAL A N 1
ATOM 735 C CA . VAL A 1 93 ? 2.472 0.254 -9.920 1.00 97.50 93 VAL A CA 1
ATOM 736 C C . VAL A 1 93 ? 1.196 -0.483 -10.309 1.00 97.50 93 VAL A C 1
ATOM 738 O O . VAL A 1 93 ? 0.131 -0.233 -9.738 1.00 97.50 93 VAL A O 1
ATOM 741 N N . LYS A 1 94 ? 1.310 -1.396 -11.276 1.00 98.19 94 LYS A N 1
ATOM 742 C CA . LYS A 1 94 ? 0.247 -2.316 -11.685 1.00 98.19 94 LYS A CA 1
ATOM 743 C C . LYS A 1 94 ? 0.745 -3.751 -11.705 1.00 98.19 94 LYS A C 1
ATOM 745 O O . LYS A 1 94 ? 1.777 -4.034 -12.313 1.00 98.19 94 LYS A O 1
ATOM 750 N N . THR A 1 95 ? -0.009 -4.644 -11.083 1.00 98.44 95 THR A N 1
ATOM 751 C CA . THR A 1 95 ? 0.226 -6.090 -11.081 1.00 98.44 95 THR A CA 1
ATOM 752 C C . THR A 1 95 ? -0.963 -6.798 -11.733 1.00 98.44 95 THR A C 1
ATOM 754 O O . THR A 1 95 ? -2.118 -6.505 -11.416 1.00 98.44 95 THR A O 1
ATOM 757 N N . ASP A 1 96 ? -0.685 -7.721 -12.653 1.00 97.94 96 ASP A N 1
ATOM 758 C CA . ASP A 1 96 ? -1.715 -8.552 -13.290 1.00 97.94 96 ASP A CA 1
ATOM 759 C C . ASP A 1 96 ? -2.106 -9.752 -12.387 1.00 97.94 96 ASP A C 1
ATOM 761 O O . ASP A 1 96 ? -1.712 -9.844 -11.217 1.00 97.94 96 ASP A O 1
ATOM 765 N N . ASP A 1 97 ? -2.897 -10.682 -12.926 1.00 97.06 97 ASP A N 1
ATOM 766 C CA . ASP A 1 97 ? -3.254 -11.946 -12.273 1.00 97.06 97 ASP A CA 1
ATOM 767 C C . ASP A 1 97 ? -2.013 -12.788 -11.932 1.00 97.06 97 ASP A C 1
ATOM 769 O O . ASP A 1 97 ? -1.091 -12.915 -12.746 1.00 97.06 97 ASP A O 1
ATOM 773 N N . ALA A 1 98 ? -1.997 -13.399 -10.740 1.00 96.44 98 ALA A N 1
ATOM 774 C CA . ALA A 1 98 ? -0.876 -14.192 -10.229 1.00 96.44 98 ALA A CA 1
ATOM 775 C C . ALA A 1 98 ? 0.486 -13.460 -10.255 1.00 96.44 98 ALA A C 1
ATOM 777 O O . ALA A 1 98 ? 1.543 -14.100 -10.272 1.00 96.44 98 ALA A O 1
ATOM 778 N N . ALA A 1 99 ? 0.468 -12.124 -10.260 1.00 98.00 99 ALA A N 1
ATOM 779 C CA . ALA A 1 99 ? 1.653 -11.283 -10.228 1.00 98.00 99 ALA A CA 1
ATOM 780 C C . ALA A 1 99 ? 1.833 -10.614 -8.863 1.00 98.00 99 ALA A C 1
ATOM 782 O O . ALA A 1 99 ? 0.880 -10.407 -8.118 1.00 98.00 99 ALA A O 1
ATOM 783 N N . PHE A 1 100 ? 3.066 -10.254 -8.532 1.00 98.38 100 PHE A N 1
ATOM 784 C CA . PHE A 1 100 ? 3.379 -9.470 -7.347 1.00 98.38 100 PHE A CA 1
ATOM 785 C C . PHE A 1 100 ? 4.656 -8.663 -7.555 1.00 98.38 100 PHE A C 1
ATOM 787 O O . PHE A 1 100 ? 5.534 -9.058 -8.325 1.00 98.38 100 PHE A O 1
ATOM 794 N N . ALA A 1 101 ? 4.787 -7.571 -6.810 1.00 98.31 101 ALA A N 1
ATOM 795 C CA . ALA A 1 101 ? 6.015 -6.795 -6.711 1.00 98.31 101 ALA A CA 1
ATOM 796 C C . ALA A 1 101 ? 6.294 -6.443 -5.254 1.00 98.31 101 ALA A C 1
ATOM 798 O O . ALA A 1 101 ? 5.390 -6.044 -4.527 1.00 98.31 101 ALA A O 1
ATOM 799 N N . GLU A 1 102 ? 7.542 -6.567 -4.828 1.00 98.38 102 GLU A N 1
ATOM 800 C CA . GLU A 1 102 ? 7.993 -6.158 -3.503 1.00 98.38 102 GLU A CA 1
ATOM 801 C C . GLU A 1 102 ? 8.963 -4.993 -3.644 1.00 98.38 102 GLU A C 1
ATOM 803 O O . GLU A 1 102 ? 9.965 -5.098 -4.348 1.00 98.38 102 GLU A O 1
ATOM 808 N N . ILE A 1 103 ? 8.646 -3.873 -3.003 1.00 97.88 103 ILE A N 1
ATOM 809 C CA . ILE A 1 103 ? 9.413 -2.630 -3.062 1.00 97.88 103 ILE A CA 1
ATOM 810 C C . ILE A 1 103 ? 9.862 -2.290 -1.647 1.00 97.88 103 ILE A C 1
ATOM 812 O O . ILE A 1 103 ? 9.050 -2.285 -0.722 1.00 97.88 103 ILE A O 1
ATOM 816 N N . MET A 1 104 ? 11.148 -1.998 -1.487 1.00 97.12 104 MET A N 1
ATOM 817 C CA . MET A 1 104 ? 11.709 -1.471 -0.249 1.00 97.12 104 MET A CA 1
ATOM 818 C C . MET A 1 104 ? 12.026 0.005 -0.427 1.00 97.12 104 MET A C 1
ATOM 820 O O . MET A 1 104 ? 12.695 0.386 -1.388 1.00 97.12 104 MET A O 1
ATOM 824 N N . PHE A 1 105 ? 11.508 0.816 0.483 1.00 94.56 105 PHE A N 1
ATOM 825 C CA . PHE A 1 105 ? 11.684 2.261 0.504 1.00 94.56 105 PHE A CA 1
ATOM 826 C C . PHE A 1 105 ? 12.870 2.655 1.389 1.00 94.56 105 PHE A C 1
ATOM 828 O O . PHE A 1 105 ? 13.390 1.841 2.157 1.00 94.56 105 PHE A O 1
ATOM 835 N N . ASP A 1 106 ? 13.297 3.911 1.280 1.00 90.19 106 ASP A N 1
ATOM 836 C CA . ASP A 1 106 ? 14.476 4.429 1.989 1.00 90.19 106 ASP A CA 1
ATOM 837 C C . ASP A 1 106 ? 14.323 4.444 3.519 1.00 90.19 106 ASP A C 1
ATOM 839 O O . ASP A 1 106 ? 15.314 4.436 4.246 1.00 90.19 106 ASP A O 1
ATOM 843 N N . ASP A 1 107 ? 13.086 4.431 4.021 1.00 88.88 107 ASP A N 1
ATOM 844 C CA . ASP A 1 107 ? 12.752 4.333 5.447 1.00 88.88 107 ASP A CA 1
ATOM 845 C C . ASP A 1 107 ? 12.754 2.884 5.974 1.00 88.88 107 ASP A C 1
ATOM 847 O O . ASP A 1 107 ? 12.233 2.616 7.058 1.00 88.88 107 ASP A O 1
ATOM 851 N N . GLU A 1 108 ? 13.313 1.948 5.198 1.00 91.44 108 GLU A N 1
ATOM 852 C CA . GLU A 1 108 ? 13.316 0.501 5.439 1.00 91.44 108 GLU A CA 1
ATOM 853 C C . GLU A 1 108 ? 11.911 -0.134 5.445 1.00 91.44 108 GLU A C 1
ATOM 855 O O . GLU A 1 108 ? 11.754 -1.314 5.776 1.00 91.44 108 GLU A O 1
ATOM 860 N N . THR A 1 109 ? 10.867 0.603 5.046 1.00 94.19 109 THR A N 1
ATOM 861 C CA . THR A 1 109 ? 9.532 0.037 4.861 1.00 94.19 109 THR A CA 1
ATOM 862 C C . THR A 1 109 ? 9.527 -0.866 3.632 1.00 94.19 109 THR A C 1
ATOM 864 O O . THR A 1 109 ? 9.860 -0.450 2.523 1.00 94.19 109 THR A O 1
ATOM 867 N N . ALA A 1 110 ? 9.085 -2.110 3.812 1.00 96.88 110 ALA A N 1
ATOM 868 C CA . ALA A 1 110 ? 8.856 -3.047 2.719 1.00 96.88 110 ALA A CA 1
ATOM 869 C C . ALA A 1 110 ? 7.360 -3.121 2.396 1.00 96.88 110 ALA A C 1
ATOM 871 O O . ALA A 1 110 ? 6.523 -3.329 3.282 1.00 96.88 110 ALA A O 1
ATOM 872 N N . VAL A 1 111 ? 7.018 -2.963 1.120 1.00 98.06 111 VAL A N 1
ATOM 873 C CA . VAL A 1 111 ? 5.647 -2.995 0.611 1.00 98.06 111 VAL A CA 1
ATOM 874 C C . VAL A 1 111 ? 5.552 -4.003 -0.520 1.00 98.06 111 VAL A C 1
ATOM 876 O O . VAL A 1 111 ? 6.182 -3.864 -1.566 1.00 98.06 111 VAL A O 1
ATOM 879 N N . ARG A 1 112 ? 4.708 -5.008 -0.318 1.00 98.50 112 ARG A N 1
ATOM 880 C CA . ARG A 1 112 ? 4.361 -6.013 -1.309 1.00 98.50 112 ARG A CA 1
ATOM 881 C C . ARG A 1 112 ? 3.011 -5.682 -1.934 1.00 98.50 112 ARG A C 1
ATOM 883 O O . ARG A 1 112 ? 1.985 -5.690 -1.255 1.00 98.50 112 ARG A O 1
ATOM 890 N N . PHE A 1 113 ? 3.027 -5.410 -3.229 1.00 98.56 113 PHE A N 1
ATOM 891 C CA . PHE A 1 113 ? 1.859 -5.257 -4.085 1.00 98.56 113 PHE A CA 1
ATOM 892 C C . PHE A 1 113 ? 1.487 -6.647 -4.597 1.00 98.56 113 PHE A C 1
ATOM 894 O O . PHE A 1 113 ? 2.257 -7.261 -5.334 1.00 98.56 113 PHE A O 1
ATOM 901 N N . GLU A 1 114 ? 0.345 -7.168 -4.157 1.00 98.56 114 GLU A N 1
ATOM 902 C CA . GLU A 1 114 ? -0.141 -8.492 -4.563 1.00 98.56 114 GLU A CA 1
ATOM 903 C C . GLU A 1 114 ? -0.833 -8.413 -5.931 1.00 98.56 114 GLU A C 1
ATOM 905 O O . GLU A 1 114 ? -0.895 -7.343 -6.536 1.00 98.56 114 GLU A O 1
ATOM 910 N N . GLU A 1 115 ? -1.383 -9.520 -6.420 1.00 98.00 115 GLU A N 1
ATOM 911 C CA . GLU A 1 115 ? -2.073 -9.577 -7.715 1.00 98.00 115 GLU A CA 1
ATOM 912 C C . GLU A 1 115 ? -3.226 -8.571 -7.830 1.00 98.00 115 GLU A C 1
ATOM 914 O O . GLU A 1 115 ? -3.850 -8.190 -6.832 1.00 98.00 115 GLU A O 1
ATOM 919 N N . ASN A 1 116 ? -3.537 -8.170 -9.065 1.00 97.94 116 ASN A N 1
ATOM 920 C CA . ASN A 1 116 ? -4.647 -7.266 -9.378 1.00 97.94 116 ASN A CA 1
ATOM 921 C C . ASN A 1 116 ? -4.602 -5.933 -8.612 1.00 97.94 116 ASN A C 1
ATOM 923 O O . ASN A 1 116 ? -5.637 -5.384 -8.213 1.00 97.94 116 ASN A O 1
ATOM 927 N N . THR A 1 117 ? -3.396 -5.413 -8.392 1.00 98.56 117 THR A N 1
ATOM 928 C CA . THR A 1 117 ? -3.167 -4.190 -7.627 1.00 98.56 117 THR A CA 1
ATOM 929 C C . THR A 1 117 ? -2.847 -3.031 -8.549 1.00 98.56 117 THR A C 1
ATOM 931 O O . THR A 1 117 ? -1.972 -3.125 -9.402 1.00 98.56 117 THR A O 1
ATOM 934 N N . GLU A 1 118 ? -3.540 -1.912 -8.341 1.00 98.19 118 GLU A N 1
ATOM 935 C CA . GLU A 1 118 ? -3.182 -0.614 -8.904 1.00 98.19 118 GLU A CA 1
ATOM 936 C C . GLU A 1 118 ? -2.969 0.367 -7.754 1.00 98.19 118 GLU A C 1
ATOM 938 O O . GLU A 1 118 ? -3.884 0.640 -6.967 1.00 98.19 118 GLU A O 1
ATOM 943 N N . ALA A 1 119 ? -1.757 0.904 -7.663 1.00 98.12 119 ALA A N 1
ATOM 944 C CA . ALA A 1 119 ? -1.385 1.848 -6.626 1.00 98.12 119 ALA A CA 1
ATOM 945 C C . ALA A 1 119 ? -0.457 2.938 -7.163 1.00 98.12 119 ALA A C 1
ATOM 947 O O . ALA A 1 119 ? 0.286 2.728 -8.117 1.00 98.12 119 ALA A O 1
ATOM 948 N N . GLU A 1 120 ? -0.507 4.103 -6.536 1.00 97.12 120 GLU A N 1
ATOM 949 C CA . GLU A 1 120 ? 0.397 5.222 -6.785 1.00 97.12 120 GLU A CA 1
ATOM 950 C C . GLU A 1 120 ? 1.272 5.442 -5.558 1.00 97.12 120 GLU A C 1
ATOM 952 O O . GLU A 1 120 ? 0.792 5.381 -4.423 1.00 97.12 120 GLU A O 1
ATOM 957 N N . ILE A 1 121 ? 2.555 5.686 -5.792 1.00 95.88 121 ILE A N 1
ATOM 958 C CA . ILE A 1 121 ? 3.524 5.987 -4.745 1.00 95.88 121 ILE A CA 1
ATOM 959 C C . ILE A 1 121 ? 3.649 7.498 -4.652 1.00 95.88 121 ILE A C 1
ATOM 961 O O . ILE A 1 121 ? 4.016 8.159 -5.617 1.00 95.88 121 ILE A O 1
ATOM 965 N N . LEU A 1 122 ? 3.364 8.048 -3.482 1.00 94.19 122 LEU A N 1
ATOM 966 C CA . LEU A 1 122 ? 3.455 9.471 -3.201 1.00 94.19 122 LEU A CA 1
ATOM 967 C C . LEU A 1 122 ? 4.428 9.673 -2.044 1.00 94.19 122 LEU A C 1
ATOM 969 O O . LEU A 1 122 ? 4.373 8.961 -1.047 1.00 94.19 122 LEU A O 1
ATOM 973 N N . SER A 1 123 ? 5.311 10.655 -2.163 1.00 88.31 123 SER A N 1
ATOM 974 C CA . SER A 1 123 ? 6.192 11.076 -1.079 1.00 88.31 123 SER A CA 1
ATOM 975 C C . SER A 1 123 ? 6.014 12.572 -0.900 1.00 88.31 123 SER A C 1
ATOM 977 O O . SER A 1 123 ? 6.071 13.336 -1.856 1.00 88.31 123 SER A O 1
ATOM 979 N N . THR A 1 124 ? 5.696 13.030 0.305 1.00 83.19 124 THR A N 1
ATOM 980 C CA . THR A 1 124 ? 5.532 14.464 0.567 1.00 83.19 124 THR A CA 1
ATOM 981 C C . THR A 1 124 ? 6.158 14.811 1.902 1.00 83.19 124 THR A C 1
ATOM 983 O O . THR A 1 124 ? 5.670 14.408 2.954 1.00 83.19 124 THR A O 1
ATOM 986 N N . GLY A 1 125 ? 7.250 15.579 1.864 1.00 76.69 125 GLY A N 1
ATOM 987 C CA . GLY A 1 125 ? 7.913 16.077 3.071 1.00 76.69 125 GLY A CA 1
ATOM 988 C C . GLY A 1 125 ? 8.388 14.973 4.024 1.00 76.69 125 GLY A C 1
ATOM 989 O O . GLY A 1 125 ? 8.310 15.162 5.234 1.00 76.69 125 GLY A O 1
ATOM 990 N N . GLY A 1 126 ? 8.828 13.826 3.491 1.00 78.06 126 GLY A N 1
ATOM 991 C CA . GLY A 1 126 ? 9.288 12.672 4.276 1.00 78.06 126 GLY A CA 1
ATOM 992 C C . GLY A 1 126 ? 8.183 11.711 4.733 1.00 78.06 126 GLY A C 1
ATOM 993 O O . GLY A 1 126 ? 8.478 10.717 5.391 1.00 78.06 126 GLY A O 1
ATOM 994 N N . ALA A 1 127 ? 6.918 11.978 4.389 1.00 87.75 127 ALA A N 1
ATOM 995 C CA . ALA A 1 127 ? 5.830 11.023 4.563 1.00 87.75 127 ALA A CA 1
ATOM 996 C C . ALA A 1 127 ? 5.622 10.221 3.274 1.00 87.75 127 ALA A C 1
ATOM 998 O O . ALA A 1 127 ? 5.356 10.802 2.220 1.00 87.75 127 ALA A O 1
ATOM 999 N N . LEU A 1 128 ? 5.717 8.897 3.383 1.00 93.31 128 LEU A N 1
ATOM 1000 C CA . LEU A 1 128 ? 5.462 7.966 2.292 1.00 93.31 128 LEU A CA 1
ATOM 1001 C C . LEU A 1 128 ? 3.987 7.553 2.312 1.00 93.31 128 LEU A C 1
ATOM 1003 O O . LEU A 1 128 ? 3.465 7.099 3.331 1.00 93.31 128 LEU A O 1
ATOM 1007 N N . GLU A 1 129 ? 3.311 7.692 1.180 1.00 95.88 129 GLU A N 1
ATOM 1008 C CA . GLU A 1 129 ? 1.918 7.313 0.988 1.00 95.88 129 GLU A CA 1
ATOM 1009 C C . GLU A 1 129 ? 1.781 6.355 -0.199 1.00 95.88 129 GLU A C 1
ATOM 1011 O O . GLU A 1 129 ? 2.186 6.648 -1.321 1.00 95.88 129 GLU A O 1
ATOM 1016 N N . VAL A 1 130 ? 1.149 5.208 0.044 1.00 97.56 130 VAL A N 1
ATOM 1017 C CA . VAL A 1 130 ? 0.698 4.294 -1.009 1.00 97.56 130 VAL A CA 1
ATOM 1018 C C . VAL A 1 130 ? -0.790 4.532 -1.244 1.00 97.56 130 VAL A C 1
ATOM 1020 O O . VAL A 1 130 ? -1.635 4.143 -0.435 1.00 97.56 130 VAL A O 1
ATOM 1023 N N . SER A 1 131 ? -1.122 5.176 -2.360 1.00 97.81 131 SER A N 1
ATOM 1024 C CA . SER A 1 131 ? -2.497 5.435 -2.790 1.00 97.81 131 SER A CA 1
ATOM 1025 C C . SER A 1 131 ? -3.032 4.231 -3.565 1.00 97.81 131 SER A C 1
ATOM 1027 O O . SER A 1 131 ? -2.798 4.065 -4.762 1.00 97.81 131 SER A O 1
ATOM 1029 N N . LEU A 1 132 ? -3.727 3.344 -2.854 1.00 98.25 132 LEU A N 1
ATOM 1030 C CA . LEU A 1 132 ? -4.295 2.097 -3.354 1.00 98.25 132 LEU A CA 1
ATOM 1031 C C . LEU A 1 132 ? -5.643 2.345 -4.045 1.00 98.25 132 LEU A C 1
ATOM 1033 O O . LEU A 1 132 ? -6.667 2.575 -3.391 1.00 98.25 132 LEU A O 1
ATOM 1037 N N . LYS A 1 133 ? -5.665 2.231 -5.374 1.00 97.81 133 LYS A N 1
ATOM 1038 C CA . LYS A 1 133 ? -6.891 2.348 -6.179 1.00 97.81 133 LYS A CA 1
ATOM 1039 C C . LYS A 1 133 ? -7.689 1.053 -6.241 1.00 97.81 133 LYS A C 1
ATOM 1041 O O . LYS A 1 133 ? -8.913 1.107 -6.299 1.00 97.81 133 LYS A O 1
ATOM 1046 N N . SER A 1 134 ? -7.012 -0.091 -6.235 1.00 98.12 134 SER A N 1
ATOM 1047 C CA . SER A 1 134 ? -7.616 -1.427 -6.185 1.00 98.12 134 SER A CA 1
ATOM 1048 C C . SER A 1 134 ? -6.563 -2.478 -5.852 1.00 98.12 134 SER A C 1
ATOM 1050 O O . SER A 1 134 ? -5.378 -2.252 -6.075 1.00 98.12 134 SER A O 1
ATOM 1052 N N . GLY A 1 135 ? -7.000 -3.631 -5.353 1.00 98.19 135 GLY A N 1
ATOM 1053 C CA . GLY A 1 135 ? -6.149 -4.784 -5.076 1.00 98.19 135 GLY A CA 1
ATOM 1054 C C . GLY A 1 135 ? -5.740 -4.876 -3.614 1.00 98.19 135 GLY A C 1
ATOM 1055 O O . GLY A 1 135 ? -6.523 -4.556 -2.711 1.00 98.19 135 GLY A O 1
ATOM 1056 N N . ARG A 1 136 ? -4.528 -5.370 -3.366 1.00 98.50 136 ARG A N 1
ATOM 1057 C CA . ARG A 1 136 ? -4.048 -5.704 -2.026 1.00 98.50 136 ARG A CA 1
ATOM 1058 C C . ARG A 1 136 ? -2.578 -5.352 -1.867 1.00 98.50 136 ARG A C 1
ATOM 1060 O O . ARG A 1 136 ? -1.742 -5.694 -2.693 1.00 98.50 136 ARG A O 1
ATOM 1067 N N . VAL A 1 137 ? -2.277 -4.728 -0.737 1.00 98.44 137 VAL A N 1
ATOM 1068 C CA . VAL A 1 137 ? -0.919 -4.378 -0.342 1.00 98.44 137 VAL A CA 1
ATOM 1069 C C . VAL A 1 137 ? -0.642 -4.943 1.043 1.00 98.44 137 VAL A C 1
ATOM 1071 O O . VAL A 1 137 ? -1.429 -4.738 1.969 1.00 98.44 137 VAL A O 1
ATOM 1074 N N . THR A 1 138 ? 0.471 -5.652 1.183 1.00 98.44 138 THR A N 1
ATOM 1075 C CA . THR A 1 138 ? 0.991 -6.148 2.460 1.00 98.44 138 THR A CA 1
ATOM 1076 C C . THR A 1 138 ? 2.261 -5.380 2.790 1.00 98.44 138 THR A C 1
ATOM 1078 O O . THR A 1 138 ? 3.158 -5.289 1.960 1.00 98.44 138 THR A O 1
ATOM 1081 N N . SER A 1 139 ? 2.348 -4.816 3.989 1.00 97.75 139 SER A N 1
ATOM 1082 C CA . SER A 1 139 ? 3.441 -3.920 4.362 1.00 97.75 139 SER A CA 1
ATOM 1083 C C . SER A 1 139 ? 4.038 -4.290 5.711 1.00 97.75 139 SER A C 1
ATOM 1085 O O . SER A 1 139 ? 3.318 -4.628 6.654 1.00 97.75 139 SER A O 1
ATOM 1087 N N . SER A 1 140 ? 5.359 -4.161 5.801 1.00 97.38 140 SER A N 1
ATOM 1088 C CA . SER A 1 140 ? 6.132 -4.203 7.037 1.00 97.38 140 SER A CA 1
ATOM 1089 C C . SER A 1 140 ? 6.822 -2.856 7.211 1.00 97.38 140 SER A C 1
ATOM 1091 O O . SER A 1 140 ? 7.801 -2.561 6.531 1.00 97.38 140 SER A O 1
ATOM 1093 N N . VAL A 1 141 ? 6.281 -2.032 8.106 1.00 95.19 141 VAL A N 1
ATOM 1094 C CA . VAL A 1 141 ? 6.770 -0.672 8.367 1.00 95.19 141 VAL A CA 1
ATOM 1095 C C . VAL A 1 141 ? 7.689 -0.699 9.576 1.00 95.19 141 VAL A C 1
ATOM 1097 O O . VAL A 1 141 ? 7.281 -1.162 10.649 1.00 95.19 141 VAL A O 1
ATOM 1100 N N . VAL A 1 142 ? 8.897 -0.156 9.433 1.00 92.31 142 VAL A N 1
ATOM 1101 C CA . VAL A 1 142 ? 9.833 -0.000 10.548 1.00 92.31 142 VAL A CA 1
ATOM 1102 C C . VAL A 1 142 ? 9.351 1.136 11.464 1.00 92.31 142 VAL A C 1
ATOM 1104 O O . VAL A 1 142 ? 8.910 2.185 10.992 1.00 92.31 142 VAL A O 1
ATOM 1107 N N . PRO A 1 143 ? 9.343 0.958 12.799 1.00 89.06 143 PRO A N 1
ATOM 1108 C CA . PRO A 1 143 ? 8.986 2.042 13.704 1.00 89.06 143 PRO A CA 1
ATOM 1109 C C . PRO A 1 143 ? 9.983 3.204 13.588 1.00 89.06 143 PRO A C 1
ATOM 1111 O O . PRO A 1 143 ? 11.147 3.051 13.940 1.00 89.06 143 PRO A O 1
ATOM 1114 N N . SER A 1 144 ? 9.504 4.375 13.169 1.00 84.94 144 SER A N 1
ATOM 1115 C CA . SER A 1 144 ? 10.292 5.610 13.103 1.00 84.94 144 SER A CA 1
ATOM 1116 C C . SER A 1 144 ? 9.618 6.737 13.889 1.00 84.94 144 SER A C 1
ATOM 1118 O O . SER A 1 144 ? 8.399 6.726 14.109 1.00 84.94 144 SER A O 1
ATOM 1120 N N . GLU A 1 145 ? 10.416 7.691 14.375 1.00 79.69 145 GLU A N 1
ATOM 1121 C CA . GLU A 1 145 ? 9.893 8.928 14.963 1.00 79.69 145 GLU A CA 1
ATOM 1122 C C . GLU A 1 145 ? 9.606 10.012 13.931 1.00 79.69 145 GLU A C 1
ATOM 1124 O O . GLU A 1 145 ? 8.661 10.783 14.121 1.00 79.69 145 GLU A O 1
ATOM 1129 N N . GLU A 1 146 ? 10.382 10.014 12.852 1.00 76.50 146 GLU A N 1
ATOM 1130 C CA . GLU A 1 146 ? 10.388 11.040 11.812 1.00 76.50 146 GLU A CA 1
ATOM 1131 C C . GLU A 1 146 ? 9.576 10.604 10.589 1.00 76.50 146 GLU A C 1
ATOM 1133 O O . GLU A 1 146 ? 8.799 11.396 10.059 1.00 76.50 146 GLU A O 1
ATOM 1138 N N . ALA A 1 147 ? 9.701 9.336 10.182 1.00 76.81 147 ALA A N 1
ATOM 1139 C CA . ALA A 1 147 ? 8.996 8.807 9.021 1.00 76.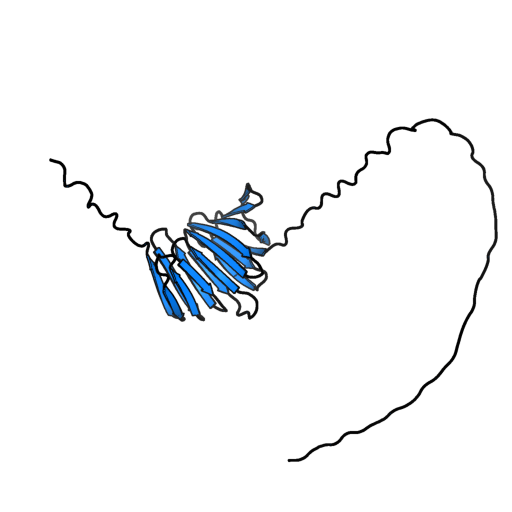81 147 ALA A CA 1
ATOM 1140 C C . ALA A 1 147 ? 7.551 8.436 9.372 1.00 76.81 147 ALA A C 1
ATOM 1142 O O . ALA A 1 147 ? 7.264 7.813 10.403 1.00 76.81 147 ALA A O 1
ATOM 1143 N N . VAL A 1 148 ? 6.631 8.816 8.487 1.00 86.94 148 VAL A N 1
ATOM 1144 C CA . VAL A 1 148 ? 5.209 8.498 8.605 1.00 86.94 148 VAL A CA 1
ATOM 1145 C C . VAL A 1 148 ? 4.777 7.758 7.352 1.00 86.94 148 VAL A C 1
ATOM 1147 O O . VAL A 1 148 ? 4.965 8.260 6.246 1.00 86.94 148 VAL A O 1
ATOM 1150 N N . PHE A 1 149 ? 4.183 6.581 7.540 1.00 95.19 149 PHE A N 1
ATOM 1151 C CA . PHE A 1 149 ? 3.668 5.770 6.447 1.00 95.19 149 PHE A CA 1
ATOM 1152 C C . PHE A 1 149 ? 2.145 5.845 6.399 1.00 95.19 149 PHE A C 1
ATOM 1154 O O . PHE A 1 149 ? 1.461 5.667 7.415 1.00 95.19 149 PHE A O 1
ATOM 1161 N N . PHE A 1 150 ? 1.610 6.060 5.204 1.00 96.50 150 PHE A N 1
ATOM 1162 C CA . PHE A 1 150 ? 0.183 6.055 4.943 1.00 96.50 150 PHE A CA 1
ATOM 1163 C C . PHE A 1 150 ? -0.165 5.064 3.841 1.00 96.50 150 PHE A C 1
ATOM 1165 O O . PHE A 1 150 ? 0.534 4.927 2.843 1.00 96.50 150 PHE A O 1
ATOM 1172 N N . VAL A 1 151 ? -1.315 4.418 3.993 1.00 97.62 151 VAL A N 1
ATOM 1173 C CA . VAL A 1 151 ? -1.999 3.768 2.875 1.00 97.62 151 VAL A CA 1
ATOM 1174 C C . VAL A 1 151 ? -3.329 4.465 2.705 1.00 97.62 151 VAL A C 1
ATOM 1176 O O . VAL A 1 151 ? -4.137 4.508 3.635 1.00 97.62 151 VAL A O 1
ATOM 1179 N N . SER A 1 152 ? -3.574 5.027 1.533 1.00 97.38 152 SER A N 1
ATOM 1180 C CA . SER A 1 152 ? -4.851 5.646 1.224 1.00 97.38 152 SER A CA 1
ATOM 1181 C C . SER A 1 152 ? -5.619 4.831 0.200 1.00 97.38 152 SER A C 1
ATOM 1183 O O . SER A 1 152 ? -5.074 4.052 -0.566 1.00 97.38 152 SER A O 1
ATOM 1185 N N . SER A 1 153 ? -6.934 4.958 0.250 1.00 97.56 153 SER A N 1
ATOM 1186 C CA . SER A 1 153 ? -7.866 4.384 -0.710 1.00 97.56 153 SER A CA 1
ATOM 1187 C C . SER A 1 153 ? -8.996 5.389 -0.931 1.00 97.56 153 SER A C 1
ATOM 1189 O O . SER A 1 153 ? -9.155 6.317 -0.124 1.00 97.56 153 SER A O 1
ATOM 1191 N N . PRO A 1 154 ? -9.848 5.199 -1.948 1.00 96.38 154 PRO A N 1
ATOM 1192 C CA . PRO A 1 154 ? -11.034 6.030 -2.146 1.00 96.38 154 PRO A CA 1
ATOM 1193 C C . PRO A 1 154 ? -11.932 6.150 -0.904 1.00 96.38 154 PRO A C 1
ATOM 1195 O O . PRO A 1 154 ? -12.568 7.183 -0.701 1.00 96.38 154 PRO A O 1
ATOM 1198 N N . LEU A 1 155 ? -11.969 5.121 -0.048 1.00 96.56 155 LEU A N 1
ATOM 1199 C CA . LEU A 1 155 ? -12.873 5.060 1.103 1.00 96.56 155 LEU A CA 1
ATOM 1200 C C . LEU A 1 155 ? -12.220 5.422 2.438 1.00 96.56 155 LEU A C 1
ATOM 1202 O O . LEU A 1 155 ? -12.931 5.802 3.370 1.00 96.56 155 LEU A O 1
ATOM 1206 N N . ALA A 1 156 ? -10.899 5.298 2.565 1.00 96.94 156 ALA A N 1
ATOM 1207 C CA . ALA A 1 156 ? -10.221 5.431 3.851 1.00 96.94 156 ALA A CA 1
ATOM 1208 C C . ALA A 1 156 ? -8.764 5.891 3.736 1.00 96.94 156 ALA A C 1
ATOM 1210 O O . ALA A 1 156 ? -8.125 5.721 2.699 1.00 96.94 156 ALA A O 1
ATOM 1211 N N . ILE A 1 157 ? -8.245 6.441 4.830 1.00 97.25 157 ILE A N 1
ATOM 1212 C CA . ILE A 1 157 ? -6.829 6.731 5.061 1.00 97.25 157 ILE A CA 1
ATOM 1213 C C . ILE A 1 157 ? -6.384 5.888 6.255 1.00 97.25 157 ILE A C 1
ATOM 1215 O O . ILE A 1 157 ? -7.032 5.904 7.303 1.00 97.25 157 ILE A O 1
ATOM 1219 N N . ILE A 1 158 ? -5.301 5.136 6.087 1.00 97.62 158 ILE A N 1
ATOM 1220 C CA . ILE A 1 158 ? -4.697 4.299 7.116 1.00 97.62 158 ILE A CA 1
ATOM 1221 C C . ILE A 1 158 ? -3.342 4.905 7.476 1.00 97.62 158 ILE A C 1
ATOM 1223 O O . ILE A 1 158 ? -2.426 4.896 6.661 1.00 97.62 158 ILE A O 1
ATOM 1227 N N . GLY A 1 159 ? -3.227 5.439 8.691 1.00 96.06 159 GLY A N 1
ATOM 1228 C CA . GLY A 1 159 ? -1.973 5.939 9.250 1.00 96.06 159 GLY A CA 1
ATOM 1229 C C . GLY A 1 159 ? -1.246 4.842 10.015 1.00 96.06 159 GLY A C 1
ATOM 1230 O O . GLY A 1 159 ? -1.841 4.171 10.870 1.00 96.06 159 GLY A O 1
ATOM 1231 N N . VAL A 1 160 ? 0.038 4.660 9.713 1.00 95.50 160 VAL A N 1
ATOM 1232 C CA . VAL A 1 160 ? 0.827 3.540 10.218 1.00 95.50 160 VAL A CA 1
ATOM 1233 C C . VAL A 1 160 ? 2.143 4.011 10.807 1.00 95.50 160 VAL A C 1
ATOM 1235 O O . VAL A 1 160 ? 2.837 4.864 10.262 1.00 95.50 160 VAL A O 1
ATOM 1238 N N . ARG A 1 161 ? 2.493 3.415 11.948 1.00 92.31 161 ARG A N 1
ATOM 1239 C CA . ARG A 1 161 ? 3.775 3.633 12.610 1.00 92.31 161 ARG A CA 1
ATOM 1240 C C . ARG A 1 161 ? 4.263 2.321 13.204 1.00 92.31 161 ARG A C 1
ATOM 1242 O O . ARG A 1 161 ? 3.731 1.879 14.221 1.00 92.31 161 ARG A O 1
ATOM 1249 N N . GLY A 1 162 ? 5.256 1.702 12.565 1.00 89.81 162 GLY A N 1
ATOM 1250 C CA . GLY A 1 162 ? 5.888 0.482 13.067 1.00 89.81 162 GLY A CA 1
ATOM 1251 C C . GLY A 1 162 ? 4.934 -0.710 13.162 1.00 89.81 162 GLY A C 1
ATOM 1252 O O . GLY A 1 162 ? 4.528 -1.083 14.263 1.00 89.81 162 GLY A O 1
ATOM 1253 N N . THR A 1 163 ? 4.471 -1.254 12.037 1.00 96.19 163 THR A N 1
ATOM 1254 C CA . THR A 1 163 ? 3.394 -2.261 12.011 1.00 96.19 163 THR A CA 1
ATOM 1255 C C . THR A 1 163 ? 3.525 -3.176 10.796 1.00 96.19 163 THR A C 1
ATOM 1257 O O . THR A 1 163 ? 3.900 -2.729 9.715 1.00 96.19 163 THR A O 1
ATOM 1260 N N . GLU A 1 164 ? 3.158 -4.444 10.979 1.00 97.75 164 GLU A N 1
ATOM 1261 C CA . GLU A 1 164 ? 2.973 -5.424 9.906 1.00 97.75 164 GLU A CA 1
ATOM 1262 C C . GLU A 1 164 ? 1.468 -5.601 9.662 1.00 97.75 164 GLU A C 1
ATOM 1264 O O . GLU A 1 164 ? 0.715 -5.961 10.579 1.00 97.75 164 GLU A O 1
ATOM 1269 N N . PHE A 1 165 ? 1.005 -5.299 8.451 1.00 98.44 165 PHE A N 1
ATOM 1270 C CA . PHE A 1 165 ? -0.421 -5.227 8.128 1.00 98.44 165 PHE A CA 1
ATOM 1271 C C . PHE A 1 165 ? -0.692 -5.458 6.637 1.00 98.44 165 PHE A C 1
ATOM 1273 O O . PHE A 1 165 ? 0.205 -5.386 5.800 1.00 98.44 165 PHE A O 1
ATOM 1280 N N . THR A 1 166 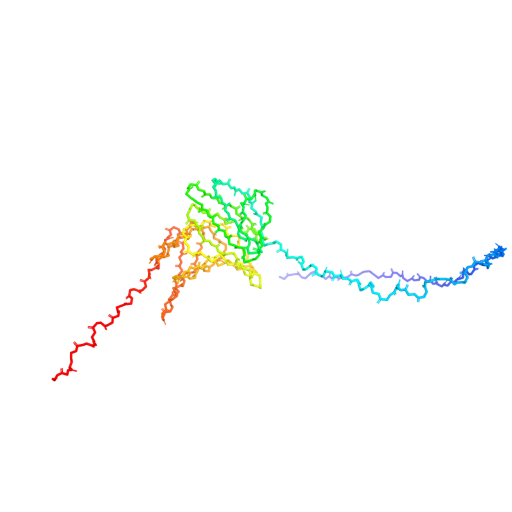? -1.955 -5.711 6.304 1.00 98.50 166 THR A N 1
ATOM 1281 C CA . THR A 1 166 ? -2.447 -5.790 4.926 1.00 98.50 166 THR A CA 1
ATOM 1282 C C . THR A 1 166 ? -3.623 -4.839 4.751 1.00 98.50 166 THR A C 1
ATOM 1284 O O . THR A 1 166 ? -4.532 -4.806 5.584 1.00 98.50 166 THR A O 1
ATOM 1287 N N . VAL A 1 167 ? -3.643 -4.112 3.635 1.00 98.56 167 VAL A N 1
ATOM 1288 C CA . VAL A 1 167 ? -4.802 -3.342 3.173 1.00 98.56 167 VAL A CA 1
ATOM 1289 C C . VAL A 1 167 ? -5.320 -3.955 1.881 1.00 98.56 167 VAL A C 1
ATOM 1291 O O . VAL A 1 167 ? -4.556 -4.335 0.999 1.00 98.56 167 VAL A O 1
ATOM 1294 N N . THR A 1 168 ? -6.635 -4.088 1.767 1.00 98.50 168 THR A N 1
ATOM 1295 C CA . THR A 1 168 ? -7.309 -4.566 0.556 1.00 98.50 168 THR A CA 1
ATOM 1296 C C . THR A 1 168 ? -8.400 -3.585 0.177 1.00 98.50 168 THR A C 1
ATOM 1298 O O . THR A 1 168 ? -9.159 -3.156 1.045 1.00 98.50 168 THR A O 1
ATOM 1301 N N . HIS A 1 169 ? -8.501 -3.248 -1.104 1.00 98.25 169 HIS A N 1
ATOM 1302 C CA . HIS A 1 169 ? -9.559 -2.397 -1.623 1.00 98.25 169 HIS A CA 1
ATOM 1303 C C . HIS A 1 169 ? -10.116 -2.944 -2.941 1.00 98.25 169 HIS A C 1
ATOM 1305 O O . HIS A 1 169 ? -9.367 -3.295 -3.847 1.00 98.25 169 HIS A O 1
ATOM 1311 N N . ASN A 1 170 ? -11.443 -3.005 -3.057 1.00 96.12 170 ASN A N 1
ATOM 1312 C CA . ASN A 1 170 ? -12.141 -3.561 -4.227 1.00 96.12 170 ASN A CA 1
ATOM 1313 C C . ASN A 1 170 ? -13.195 -2.603 -4.821 1.00 96.12 170 ASN A C 1
ATOM 1315 O O . ASN A 1 170 ? -14.147 -3.039 -5.467 1.00 96.12 170 ASN A O 1
ATOM 1319 N N . GLY A 1 171 ? -13.077 -1.301 -4.549 1.00 93.12 171 GLY A N 1
ATOM 1320 C CA . GLY A 1 171 ? -14.040 -0.274 -4.957 1.00 93.12 171 GLY A CA 1
ATOM 1321 C C . GLY A 1 171 ? -15.237 -0.119 -4.013 1.00 93.12 171 GLY A C 1
ATOM 1322 O O . GLY A 1 171 ? -15.671 1.002 -3.773 1.00 93.12 171 GLY A O 1
ATOM 1323 N N . LYS A 1 172 ? -15.742 -1.210 -3.421 1.00 94.06 172 LYS A N 1
ATOM 1324 C CA . LYS A 1 172 ? -16.907 -1.181 -2.510 1.00 94.06 172 LYS A CA 1
ATOM 1325 C C . LYS A 1 172 ? -16.520 -1.142 -1.042 1.00 94.06 172 LYS A C 1
ATOM 1327 O O . LYS A 1 172 ? -17.262 -0.606 -0.219 1.00 94.06 172 LYS A O 1
ATOM 1332 N N . GLU A 1 173 ? -15.378 -1.727 -0.708 1.00 96.06 173 GLU A N 1
ATOM 1333 C CA . GLU A 1 173 ? -14.859 -1.754 0.649 1.00 96.06 173 GLU A CA 1
ATOM 1334 C C . GLU A 1 173 ? -13.342 -1.556 0.672 1.00 96.06 173 GLU A C 1
ATOM 1336 O O . GLU A 1 173 ? -12.633 -1.904 -0.274 1.00 96.06 173 GLU A O 1
ATOM 1341 N N . THR A 1 174 ? -12.851 -0.999 1.773 1.00 97.94 174 THR A N 1
ATOM 1342 C CA . THR A 1 174 ? -11.441 -1.009 2.156 1.00 97.94 174 THR A CA 1
ATOM 1343 C C . THR A 1 174 ? -11.321 -1.756 3.471 1.00 97.94 174 THR A C 1
ATOM 1345 O O . THR A 1 174 ? -11.936 -1.368 4.466 1.00 97.94 174 THR A O 1
ATOM 1348 N N . ALA A 1 175 ? -10.516 -2.811 3.494 1.00 97.81 175 ALA A N 1
ATOM 1349 C CA . ALA A 1 175 ? -10.242 -3.592 4.686 1.00 97.81 175 ALA A CA 1
ATOM 1350 C C . ALA A 1 175 ? -8.785 -3.418 5.124 1.00 97.81 175 ALA A C 1
ATOM 1352 O O . ALA A 1 175 ? -7.887 -3.436 4.287 1.00 97.81 175 ALA A O 1
ATOM 1353 N N . ALA A 1 176 ? -8.553 -3.281 6.428 1.00 98.12 176 ALA A N 1
ATOM 1354 C CA . ALA A 1 176 ? -7.221 -3.200 7.026 1.00 98.12 176 ALA A CA 1
ATOM 1355 C C . ALA A 1 176 ? -7.081 -4.282 8.101 1.00 98.12 176 ALA A C 1
ATOM 1357 O O . ALA A 1 176 ? -7.790 -4.238 9.109 1.00 98.12 176 ALA A O 1
ATOM 1358 N N . ALA A 1 177 ? -6.199 -5.255 7.874 1.00 98.31 177 ALA A N 1
ATOM 1359 C CA . ALA A 1 177 ? -5.897 -6.355 8.787 1.00 98.31 177 ALA A CA 1
ATOM 1360 C C . ALA A 1 177 ? -4.506 -6.157 9.396 1.00 98.31 177 ALA A C 1
ATOM 1362 O O . ALA A 1 177 ? -3.549 -5.908 8.668 1.00 98.31 177 ALA A O 1
ATOM 1363 N N . VAL A 1 178 ? -4.388 -6.260 10.720 1.00 98.38 178 VAL A N 1
ATOM 1364 C CA . VAL A 1 178 ? -3.138 -5.975 11.439 1.00 98.38 178 VAL A CA 1
ATOM 1365 C C . VAL A 1 178 ? -2.582 -7.252 12.046 1.00 98.38 178 VAL A C 1
ATOM 1367 O O . VAL A 1 178 ? -3.240 -7.880 12.876 1.00 98.38 178 VAL A O 1
ATOM 1370 N N . TYR A 1 179 ? -1.347 -7.603 11.701 1.00 97.62 179 TYR A N 1
ATOM 1371 C CA . TYR A 1 179 ? -0.667 -8.777 12.252 1.00 97.62 179 TYR A CA 1
ATOM 1372 C C . TYR A 1 179 ? 0.156 -8.416 13.488 1.00 97.62 179 TYR A C 1
ATOM 1374 O O . TYR A 1 179 ? 0.098 -9.122 14.494 1.00 97.62 179 TYR A O 1
ATOM 1382 N N . LYS A 1 180 ? 0.857 -7.277 13.455 1.00 97.19 180 LYS A N 1
ATOM 1383 C CA . LYS A 1 180 ? 1.709 -6.797 14.552 1.00 97.19 180 LYS A CA 1
ATOM 1384 C C . LYS A 1 180 ? 1.723 -5.278 14.600 1.00 97.19 180 LYS A C 1
ATOM 1386 O O . LYS A 1 180 ? 1.852 -4.639 13.568 1.00 97.19 180 LYS A O 1
ATOM 1391 N N . GLY A 1 181 ? 1.651 -4.700 15.795 1.00 96.06 181 GLY A N 1
ATOM 1392 C CA . GLY A 1 181 ? 1.545 -3.255 15.992 1.00 96.06 181 GLY A CA 1
ATOM 1393 C C . GLY A 1 181 ? 0.091 -2.777 15.994 1.00 96.06 181 GLY A C 1
ATOM 1394 O O . GLY A 1 181 ? -0.804 -3.456 16.517 1.00 96.06 181 GLY A O 1
ATOM 1395 N N . LYS A 1 182 ? -0.139 -1.577 15.462 1.00 96.25 182 LYS A N 1
ATOM 1396 C CA . LYS A 1 182 ? -1.453 -0.928 15.423 1.00 96.25 182 LYS A CA 1
ATOM 1397 C C . LYS A 1 182 ? -1.521 0.074 14.275 1.00 96.25 182 LYS A C 1
ATOM 1399 O O . LYS A 1 182 ? -0.560 0.795 14.032 1.00 96.25 182 LYS A O 1
ATOM 1404 N N . VAL A 1 183 ? -2.687 0.184 13.655 1.00 97.06 183 VAL A N 1
ATOM 1405 C CA . VAL A 1 183 ? -2.964 1.211 12.641 1.00 97.06 183 VAL A CA 1
ATOM 1406 C C . VAL A 1 183 ? -4.113 2.104 13.081 1.00 97.06 183 VAL A C 1
ATOM 1408 O O . VAL A 1 183 ? -4.980 1.692 13.861 1.00 97.06 183 VAL A O 1
ATOM 1411 N N . GLU A 1 184 ? -4.136 3.328 12.569 1.00 97.44 184 GLU A N 1
ATOM 1412 C CA . GLU A 1 184 ? -5.282 4.224 12.691 1.00 97.44 184 GLU A CA 1
ATOM 1413 C C . GLU A 1 184 ? -6.006 4.287 11.349 1.00 97.44 184 GLU A C 1
ATOM 1415 O O . GLU A 1 184 ? -5.407 4.635 10.338 1.00 97.44 184 GLU A O 1
ATOM 1420 N N . VAL A 1 185 ? -7.290 3.932 11.332 1.00 97.50 185 VAL A N 1
ATOM 1421 C CA . VAL A 1 185 ? -8.125 3.942 10.125 1.00 97.50 185 VAL A CA 1
ATOM 1422 C C . VAL A 1 185 ? -9.129 5.081 10.229 1.00 97.50 185 VAL A C 1
ATOM 1424 O O . VAL A 1 185 ? -9.880 5.166 11.203 1.00 97.50 185 VAL A O 1
ATOM 1427 N N . GLU A 1 186 ? -9.165 5.933 9.212 1.00 97.00 186 GLU A N 1
ATOM 1428 C CA . GLU A 1 186 ? -10.118 7.029 9.053 1.00 97.00 186 GLU A CA 1
ATOM 1429 C C . GLU A 1 186 ? -10.914 6.855 7.760 1.00 97.00 186 GLU A C 1
ATOM 1431 O O . GLU A 1 186 ? -10.325 6.649 6.703 1.00 97.00 186 GLU A O 1
ATOM 1436 N N . ASN A 1 187 ? -12.243 6.963 7.798 1.00 95.69 187 ASN A N 1
ATOM 1437 C CA . ASN A 1 187 ? -13.055 6.928 6.578 1.00 95.69 187 ASN A CA 1
ATOM 1438 C C . ASN A 1 187 ? -13.173 8.311 5.906 1.00 95.69 187 ASN A C 1
ATOM 1440 O O . ASN A 1 187 ? -13.336 9.333 6.570 1.00 95.69 187 ASN A O 1
ATOM 1444 N N . ARG A 1 188 ? -13.229 8.332 4.570 1.00 91.50 188 ARG A N 1
ATOM 1445 C CA . ARG A 1 188 ? -13.393 9.534 3.726 1.00 91.50 188 ARG A CA 1
ATOM 1446 C C . ARG A 1 188 ? -14.867 9.949 3.554 1.00 91.50 188 ARG A C 1
ATOM 1448 O O . ARG A 1 188 ? -15.340 10.211 2.452 1.00 91.50 188 ARG A O 1
ATOM 1455 N N . GLY A 1 189 ? -15.628 9.965 4.649 1.00 86.38 189 GLY A N 1
ATOM 1456 C CA . GLY A 1 189 ? -17.052 10.329 4.654 1.00 86.38 189 GLY A CA 1
ATOM 1457 C C . GLY A 1 189 ? -17.320 11.798 5.005 1.00 86.38 189 GLY A C 1
ATOM 1458 O O . GLY A 1 189 ? -16.430 12.521 5.435 1.00 86.38 189 GLY A O 1
ATOM 1459 N N . LYS A 1 190 ? -18.591 12.229 4.922 1.00 83.62 190 LYS A N 1
ATOM 1460 C CA . LYS A 1 190 ? -19.026 13.567 5.393 1.00 83.62 190 LYS A CA 1
ATOM 1461 C C . LYS A 1 190 ? -18.750 13.811 6.883 1.00 83.62 190 LYS A C 1
ATOM 1463 O O . LYS A 1 190 ? -18.666 14.953 7.319 1.00 83.62 190 LYS A O 1
ATOM 1468 N N . SER A 1 191 ? -18.649 12.738 7.660 1.00 87.44 191 SER A N 1
ATOM 1469 C CA . SER A 1 191 ? -18.300 12.772 9.078 1.00 87.44 191 SER A CA 1
ATOM 1470 C C . SER A 1 191 ? -17.221 11.717 9.324 1.00 87.44 191 SER A C 1
ATOM 1472 O O . SER A 1 191 ? -17.565 10.562 9.592 1.00 87.44 191 SER A O 1
ATOM 1474 N N . PRO A 1 192 ? -15.934 12.079 9.154 1.00 91.00 192 PRO A N 1
ATOM 1475 C CA . PRO A 1 192 ? -14.822 11.159 9.341 1.00 91.00 192 PRO A CA 1
ATOM 1476 C C . PRO A 1 192 ? -14.793 10.626 10.773 1.00 91.00 192 PRO A C 1
ATOM 1478 O O . PRO A 1 192 ? -14.860 11.377 11.749 1.00 91.00 192 PRO A O 1
ATOM 1481 N N . LYS A 1 193 ? -14.689 9.310 10.898 1.00 93.38 193 LYS A N 1
ATOM 1482 C CA . LYS A 1 193 ? -14.517 8.577 12.141 1.00 93.38 193 LYS A CA 1
ATOM 1483 C C . LYS A 1 193 ? -13.165 7.886 12.088 1.00 93.38 193 LYS A C 1
ATOM 1485 O O . LYS A 1 193 ? -12.891 7.109 11.178 1.00 93.38 193 LYS A O 1
ATOM 1490 N N . ARG A 1 194 ? -12.356 8.151 13.110 1.00 95.62 194 ARG A N 1
ATOM 1491 C CA . ARG A 1 194 ? -11.088 7.467 13.349 1.00 95.62 194 ARG A CA 1
ATOM 1492 C C . ARG A 1 194 ? -11.294 6.298 14.295 1.00 95.62 194 ARG A C 1
ATOM 1494 O O . ARG A 1 194 ? -11.960 6.438 15.322 1.00 95.62 194 ARG A O 1
ATOM 1501 N N . ILE A 1 195 ? -10.697 5.163 13.967 1.00 96.62 195 ILE A N 1
ATOM 1502 C CA . ILE A 1 195 ? -10.624 4.000 14.846 1.00 96.62 195 ILE A CA 1
ATOM 1503 C C . ILE A 1 195 ? -9.189 3.482 14.898 1.00 96.62 195 ILE A C 1
ATOM 1505 O O . ILE A 1 195 ? -8.435 3.612 13.937 1.00 96.62 195 ILE A O 1
ATOM 1509 N N . LYS A 1 196 ? -8.814 2.877 16.024 1.00 97.44 196 LYS A N 1
ATOM 1510 C CA . LYS A 1 196 ? -7.522 2.200 16.171 1.00 97.44 196 LYS A CA 1
ATOM 1511 C C . LYS A 1 196 ? -7.736 0.704 16.031 1.00 97.44 196 LYS A C 1
ATOM 1513 O O . LYS A 1 196 ? -8.600 0.150 16.709 1.00 97.44 196 LYS A O 1
ATOM 1518 N N . VAL A 1 197 ? -6.949 0.064 15.178 1.00 97.56 197 VAL A N 1
ATOM 1519 C CA . VAL A 1 197 ? -6.992 -1.381 14.945 1.00 97.56 197 VAL A CA 1
ATOM 1520 C C . VAL A 1 197 ? -5.685 -1.965 15.463 1.00 97.56 197 VAL A C 1
ATOM 1522 O O . VAL A 1 197 ? -4.608 -1.586 15.008 1.00 97.56 197 VAL A O 1
ATOM 1525 N N . ALA A 1 198 ? -5.773 -2.834 16.466 1.00 97.56 198 ALA A N 1
ATOM 1526 C CA . ALA A 1 198 ? -4.618 -3.499 17.062 1.00 97.56 198 ALA A CA 1
ATOM 1527 C C . ALA A 1 198 ? -4.361 -4.861 16.403 1.00 97.56 198 ALA A C 1
ATOM 1529 O O . ALA A 1 198 ? -5.250 -5.418 15.759 1.00 97.56 198 ALA A O 1
ATOM 1530 N N . SER A 1 199 ? -3.165 -5.404 16.626 1.00 97.69 199 SER A N 1
ATOM 1531 C CA . SER A 1 199 ? -2.753 -6.743 16.179 1.00 97.69 199 SER A CA 1
ATOM 1532 C C . SER A 1 199 ? -3.826 -7.810 16.423 1.00 97.69 199 SER A C 1
ATOM 1534 O O . SER A 1 199 ? -4.473 -7.817 17.472 1.00 97.69 199 SER A O 1
ATOM 1536 N N . GLY A 1 200 ? -4.012 -8.704 15.454 1.00 97.19 200 GLY A N 1
ATOM 1537 C CA . GLY A 1 200 ? -5.021 -9.763 15.485 1.00 97.19 200 GLY A CA 1
ATOM 1538 C C . GLY A 1 200 ? -6.438 -9.306 15.127 1.00 97.19 200 GLY A C 1
ATOM 1539 O O . GLY A 1 200 ? -7.345 -10.132 15.121 1.00 97.19 200 GLY A O 1
ATOM 1540 N N . ASN A 1 201 ? -6.645 -8.021 14.818 1.00 97.94 201 ASN A N 1
ATOM 1541 C CA . ASN A 1 201 ? -7.944 -7.487 14.410 1.00 97.94 201 ASN A CA 1
ATOM 1542 C C . ASN A 1 201 ? -7.927 -6.978 12.967 1.00 97.94 201 ASN A C 1
ATOM 1544 O O . ASN A 1 201 ? -6.883 -6.656 12.394 1.00 97.94 201 ASN A O 1
ATOM 1548 N N . GLN A 1 202 ? -9.131 -6.848 12.415 1.00 97.12 202 GLN A N 1
ATOM 1549 C CA . GLN A 1 202 ? -9.383 -6.287 11.097 1.00 97.12 202 GLN A CA 1
ATOM 1550 C C . GLN A 1 202 ? -10.509 -5.255 11.174 1.00 97.12 202 GLN A C 1
ATOM 1552 O O . GLN A 1 202 ? -11.452 -5.402 11.953 1.00 97.12 202 GLN A O 1
ATOM 1557 N N . SER A 1 203 ? -10.415 -4.212 10.355 1.00 97.00 203 SER A N 1
ATOM 1558 C CA . SER A 1 203 ? -11.480 -3.230 10.153 1.00 97.00 203 SER A CA 1
ATOM 1559 C C . SER A 1 203 ? -11.917 -3.186 8.699 1.00 97.00 203 SER A C 1
ATOM 1561 O O . SER A 1 203 ? -11.105 -3.406 7.803 1.00 97.00 203 SER A O 1
ATOM 1563 N N . PHE A 1 204 ? -13.178 -2.815 8.485 1.00 96.56 204 PHE A N 1
ATOM 1564 C CA . PHE A 1 204 ? -13.796 -2.633 7.179 1.00 96.56 204 PHE A CA 1
ATOM 1565 C C . PHE A 1 204 ? -14.408 -1.237 7.087 1.00 96.56 204 PHE A C 1
ATOM 1567 O O . PHE A 1 204 ? -15.110 -0.789 7.997 1.00 96.56 204 PHE A O 1
ATOM 1574 N N . VAL A 1 205 ? -14.154 -0.557 5.976 1.00 96.00 205 VAL A N 1
ATOM 1575 C CA . VAL A 1 205 ? -14.798 0.698 5.599 1.00 96.00 205 VAL A CA 1
ATOM 1576 C C . VAL A 1 205 ? -15.544 0.449 4.301 1.00 96.00 205 VAL A C 1
ATOM 1578 O O . VAL A 1 205 ? -14.929 0.134 3.290 1.00 96.00 205 VAL A O 1
ATOM 1581 N N . TYR A 1 206 ? -16.863 0.590 4.334 1.00 93.75 206 TYR A N 1
ATOM 1582 C CA . TYR A 1 206 ? -17.714 0.394 3.165 1.00 93.75 206 TYR A CA 1
ATOM 1583 C C . TYR A 1 206 ? -18.019 1.725 2.486 1.00 93.75 206 TYR A C 1
ATOM 1585 O O . TYR A 1 206 ? -18.100 2.769 3.143 1.00 93.75 206 TYR A O 1
ATOM 1593 N N . GLU A 1 207 ? -18.245 1.677 1.178 1.00 87.56 207 GLU A N 1
ATOM 1594 C CA . GLU A 1 207 ? -18.808 2.792 0.434 1.00 87.56 207 GLU A CA 1
ATOM 1595 C C . GLU A 1 207 ? -20.154 3.188 1.056 1.00 87.56 207 GLU A C 1
ATOM 1597 O O . GLU A 1 207 ? -21.061 2.369 1.239 1.00 87.56 207 GLU A O 1
ATOM 1602 N N . ALA A 1 208 ? -20.291 4.463 1.419 1.00 77.81 208 ALA A N 1
ATOM 1603 C CA . ALA A 1 208 ? -21.553 4.964 1.930 1.00 77.81 208 ALA A CA 1
ATOM 1604 C C . ALA A 1 208 ? -22.577 4.956 0.788 1.00 77.81 208 ALA A C 1
ATOM 1606 O O . ALA A 1 208 ? -22.505 5.787 -0.116 1.00 77.81 208 ALA A O 1
ATOM 1607 N N . PHE A 1 209 ? -23.551 4.043 0.844 1.00 56.59 209 PHE A N 1
ATOM 1608 C CA . PHE A 1 209 ? -24.664 4.015 -0.102 1.00 56.59 209 PHE A CA 1
ATOM 1609 C C . PHE A 1 209 ? -25.462 5.319 0.018 1.00 56.59 209 PHE A C 1
ATOM 1611 O O . PHE A 1 209 ? -26.330 5.478 0.882 1.00 56.59 209 PHE A O 1
ATOM 1618 N N . SER A 1 210 ? -25.145 6.289 -0.838 1.00 51.53 210 SER A N 1
ATOM 1619 C CA . SER A 1 210 ? -25.904 7.524 -0.959 1.00 51.53 210 SER A CA 1
ATOM 1620 C C . SER A 1 210 ? -27.283 7.160 -1.495 1.00 51.53 210 SER A C 1
ATOM 1622 O O . SER A 1 210 ? -27.473 6.974 -2.697 1.00 51.53 210 SER A O 1
ATOM 1624 N N . ARG A 1 211 ? -28.271 7.036 -0.601 1.00 41.91 211 ARG A N 1
ATOM 1625 C CA . ARG A 1 211 ? -29.678 7.047 -0.997 1.00 41.91 211 ARG A CA 1
ATOM 1626 C C . ARG A 1 211 ? -29.934 8.398 -1.662 1.00 41.91 211 ARG A C 1
ATOM 1628 O O . ARG A 1 211 ? -30.256 9.367 -0.978 1.00 41.91 211 ARG A O 1
ATOM 1635 N N . ARG A 1 212 ? -29.802 8.478 -2.990 1.00 43.56 212 ARG A N 1
ATOM 1636 C CA . ARG A 1 212 ? -30.452 9.542 -3.760 1.00 43.56 212 ARG A CA 1
ATOM 1637 C C . ARG A 1 212 ? -31.928 9.454 -3.403 1.00 43.56 212 ARG A C 1
ATOM 1639 O O . ARG A 1 212 ? -32.589 8.466 -3.710 1.00 43.56 212 ARG A O 1
ATOM 1646 N N . SER A 1 213 ? -32.407 10.441 -2.659 1.00 43.66 213 SER A N 1
ATOM 1647 C CA . SER A 1 213 ? -33.802 10.566 -2.278 1.00 43.66 213 SER A CA 1
ATOM 1648 C C . SER A 1 213 ? -34.649 10.627 -3.549 1.00 43.66 213 SER A C 1
ATOM 1650 O O . SER A 1 213 ? -34.730 11.666 -4.199 1.00 43.66 213 SER A O 1
ATOM 1652 N N . LEU A 1 214 ? -35.281 9.507 -3.895 1.00 44.38 214 LEU A N 1
ATOM 1653 C CA . LEU A 1 214 ? -36.329 9.375 -4.912 1.00 44.38 214 LEU A CA 1
ATOM 1654 C C . LEU A 1 214 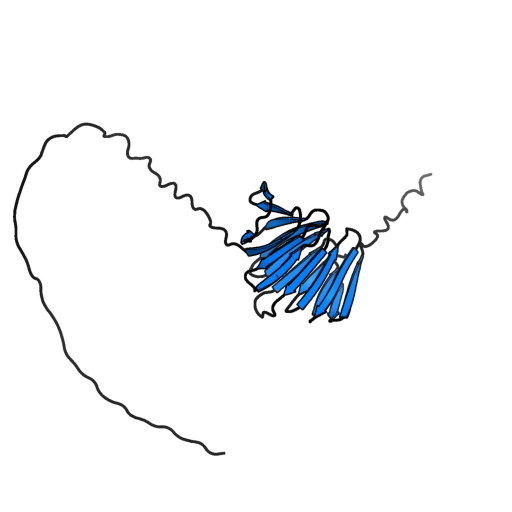? -37.643 10.012 -4.415 1.00 44.38 214 LEU A C 1
ATOM 1656 O O . LEU A 1 214 ? -38.703 9.403 -4.436 1.00 44.38 214 LEU A O 1
ATOM 1660 N N . TRP A 1 215 ? -37.567 11.252 -3.933 1.00 48.38 215 TRP A N 1
ATOM 1661 C CA . TRP A 1 215 ? -38.712 12.044 -3.483 1.00 48.38 215 TRP A CA 1
ATOM 1662 C C . TRP A 1 215 ? -38.709 13.372 -4.230 1.00 48.38 215 TRP A C 1
ATOM 1664 O O . TRP A 1 215 ? -38.440 14.419 -3.653 1.00 48.38 215 TRP A O 1
ATOM 1674 N N . ALA A 1 216 ? -38.931 13.326 -5.543 1.00 50.97 216 ALA A N 1
ATOM 1675 C CA . ALA A 1 216 ? -39.054 14.548 -6.332 1.00 50.97 216 ALA A CA 1
ATOM 1676 C C . ALA A 1 216 ? -39.944 14.411 -7.574 1.00 50.97 216 ALA A C 1
ATOM 1678 O O . ALA A 1 216 ? -39.730 15.151 -8.515 1.00 50.97 216 ALA A O 1
ATOM 1679 N N . TRP A 1 217 ? -40.936 13.517 -7.610 1.00 47.94 217 TRP A N 1
ATOM 1680 C CA . TRP A 1 217 ? -42.002 13.590 -8.623 1.00 47.94 217 TRP A CA 1
ATOM 1681 C C . TRP A 1 217 ? -43.338 13.230 -7.979 1.00 47.94 217 TRP A C 1
ATOM 1683 O O . TRP A 1 217 ? -43.701 12.069 -7.840 1.00 47.94 217 TRP A O 1
ATOM 1693 N N . GLY A 1 218 ? -44.033 14.259 -7.507 1.00 53.38 218 GLY A N 1
ATOM 1694 C CA . GLY A 1 218 ? -45.313 14.128 -6.824 1.00 53.38 218 GLY A CA 1
ATOM 1695 C C . GLY A 1 218 ? -45.856 15.488 -6.416 1.00 53.38 218 GLY A C 1
ATOM 1696 O O . GLY A 1 218 ? -45.969 15.758 -5.223 1.00 53.38 218 GLY A O 1
ATOM 1697 N N . ARG A 1 219 ? -46.090 16.362 -7.404 1.00 49.38 219 ARG A N 1
ATOM 1698 C CA . ARG A 1 219 ? -47.089 17.449 -7.403 1.00 49.38 219 ARG A CA 1
ATOM 1699 C C . ARG A 1 219 ? -46.905 18.328 -8.641 1.00 49.38 219 ARG A C 1
ATOM 1701 O O . ARG A 1 219 ? -45.955 19.094 -8.711 1.00 49.38 219 ARG A O 1
ATOM 1708 N N . ASN A 1 220 ? -47.811 18.155 -9.592 1.00 47.56 220 ASN A N 1
ATOM 1709 C CA . ASN A 1 220 ? -48.498 19.177 -10.390 1.00 47.56 220 ASN A CA 1
ATOM 1710 C C . ASN A 1 220 ? -49.596 18.376 -11.109 1.00 47.56 220 ASN A C 1
ATOM 1712 O O . ASN A 1 220 ? -49.274 17.412 -11.799 1.00 47.56 220 ASN A O 1
ATOM 1716 N N . MET A 1 221 ? -50.818 18.416 -10.567 1.00 42.47 221 MET A N 1
ATOM 1717 C CA . MET A 1 221 ? -51.904 19.306 -11.015 1.00 42.47 221 MET A CA 1
ATOM 1718 C C . MET A 1 221 ? -52.271 19.033 -12.466 1.00 42.47 221 MET A C 1
ATOM 1720 O O . MET A 1 221 ? -51.450 19.372 -13.342 1.00 42.47 221 MET A O 1
#

pLDDT: mean 79.63, std 22.92, range [33.5, 98.56]